Protein AF-A0A2J8RPG7-F1 (afdb_monomer_lite)

Organism: Pongo abelii (NCBI:txid9601)

pLDDT: mean 80.86, std 24.86, range [27.3, 98.5]

Sequence (247 aa):
AYVEKYKFTSVVAQDLLDSFLSFFPELKEQSVDCRAGPPLAEPDLSQGSSLTRPVEALFQLWTAEPLDQAAASASAIDISKWRTFQTALFLDRLLDGSPLPQEVVMSLSKCYSSLLDSMNAEIRIRWLQIVVRNDYYPDLHRVRRFLESQMSRMYTIPLYEDLCTGALKSFALEVFYQTQGRLHPNLRRAIQQILSQGLGSSTEPASEPSTELGKAEADTDSDAQALLLGDEAPSSAISLRDVNVSA

Foldseek 3Di:
DVCVVAPPHDDDPVSVVVVVCVVVVVCVVVDDDDDPDPHPDDDDPVVCCVQQVVLVLLLCLLVDPPNPVSLVVNLPDDCLPHDPVSLLVSLVSPLVVPPDPPVSLVSCCVRPVVVQLPDDLSSVLSNLLNCLRNVPPVCVVSVLVSLQPDQDLVRNLVNLLSCLVDPNLVVLVVSCVVRLVVHDPVSSVSSVVSSVVSVPPPDDDPDDDDDDDDDDDDDDDDDDDDDDDDDDDDDDDDDPPDDDDDD

Structure (mmCIF, N/CA/C/O backbone):
data_AF-A0A2J8RPG7-F1
#
_entry.id   AF-A0A2J8RPG7-F1
#
loop_
_atom_site.group_PDB
_atom_site.id
_atom_site.type_symbol
_atom_site.label_atom_id
_atom_site.label_alt_id
_atom_site.label_comp_id
_atom_site.label_asym_id
_atom_site.label_entity_id
_atom_site.label_seq_id
_atom_site.pdbx_PDB_ins_code
_atom_site.Cartn_x
_atom_site.Cartn_y
_atom_site.Cartn_z
_atom_site.occupancy
_atom_site.B_iso_or_equiv
_atom_site.auth_seq_id
_atom_site.auth_comp_id
_atom_site.auth_asym_id
_atom_site.auth_atom_id
_atom_site.pdbx_PDB_model_num
ATOM 1 N N . ALA A 1 1 ? 21.021 9.702 -26.346 1.00 87.94 1 ALA A N 1
ATOM 2 C CA . ALA A 1 1 ? 22.218 8.893 -26.659 1.00 87.94 1 ALA A CA 1
ATOM 3 C C . ALA A 1 1 ? 21.928 7.396 -26.547 1.00 87.94 1 ALA A C 1
ATOM 5 O O . ALA A 1 1 ? 21.881 6.748 -27.580 1.00 87.94 1 ALA A O 1
ATOM 6 N N . TYR A 1 2 ? 21.647 6.865 -25.348 1.00 93.94 2 TYR A N 1
ATOM 7 C CA . TYR A 1 2 ? 21.385 5.429 -25.144 1.00 93.94 2 TYR A CA 1
ATOM 8 C C . TYR A 1 2 ? 20.239 4.864 -26.006 1.00 93.94 2 TYR A C 1
ATOM 10 O O . TYR A 1 2 ? 20.458 3.943 -26.785 1.00 93.94 2 TYR A O 1
ATOM 18 N N . VAL A 1 3 ? 19.041 5.461 -25.929 1.00 95.44 3 VAL A N 1
ATOM 19 C CA . VAL A 1 3 ? 17.860 5.002 -26.694 1.00 95.44 3 VAL A CA 1
ATOM 20 C C . VAL A 1 3 ? 18.119 5.014 -28.201 1.00 95.44 3 VAL A C 1
ATOM 22 O O . VAL A 1 3 ? 17.764 4.073 -28.896 1.00 95.44 3 VAL A O 1
ATOM 25 N N . GLU A 1 4 ? 18.786 6.053 -28.702 1.00 95.75 4 GLU A N 1
ATOM 26 C CA . GLU A 1 4 ? 19.096 6.174 -30.129 1.00 95.75 4 GLU A CA 1
ATOM 27 C C . GLU A 1 4 ? 20.109 5.116 -30.596 1.00 95.75 4 GLU A C 1
ATOM 29 O O . GLU A 1 4 ? 19.979 4.595 -31.700 1.00 95.75 4 GLU A O 1
ATOM 34 N N . LYS A 1 5 ? 21.084 4.761 -29.744 1.00 93.69 5 LYS A N 1
ATOM 35 C CA . LYS A 1 5 ? 22.102 3.736 -30.025 1.00 93.69 5 LYS A CA 1
ATOM 36 C C . LYS A 1 5 ? 21.497 2.335 -30.159 1.00 93.69 5 LYS A C 1
ATOM 38 O O . LYS A 1 5 ? 21.955 1.567 -30.996 1.00 93.69 5 LYS A O 1
ATOM 43 N N . TYR A 1 6 ? 20.488 2.018 -29.346 1.00 95.50 6 TYR A N 1
ATOM 44 C CA . TYR A 1 6 ? 19.941 0.660 -29.223 1.00 95.50 6 TYR A CA 1
ATOM 45 C C . TYR A 1 6 ? 18.488 0.513 -29.698 1.00 95.50 6 TYR A C 1
ATOM 47 O O . TYR A 1 6 ? 17.861 -0.527 -29.478 1.00 95.50 6 TYR A O 1
ATOM 55 N N . LYS A 1 7 ? 17.922 1.521 -30.370 1.00 96.19 7 LYS A N 1
ATOM 56 C CA . LYS A 1 7 ? 16.581 1.414 -30.960 1.00 96.19 7 LYS A CA 1
ATOM 57 C C . LYS A 1 7 ? 16.498 0.194 -31.886 1.00 96.19 7 LYS A C 1
ATOM 59 O O . LYS A 1 7 ? 17.409 -0.062 -32.668 1.00 96.19 7 LYS A O 1
ATOM 64 N N . PHE A 1 8 ? 15.392 -0.545 -31.799 1.00 97.25 8 PHE A N 1
ATOM 65 C CA . PHE A 1 8 ? 15.146 -1.775 -32.570 1.00 97.25 8 PHE A CA 1
ATOM 66 C C . PHE A 1 8 ? 16.134 -2.928 -32.299 1.00 97.25 8 PHE A C 1
ATOM 68 O O . PHE A 1 8 ? 16.230 -3.848 -33.108 1.00 97.25 8 PHE A O 1
ATOM 75 N N . THR A 1 9 ? 16.841 -2.908 -31.164 1.00 96.62 9 THR A N 1
ATOM 76 C CA . THR A 1 9 ? 17.750 -3.988 -30.743 1.00 96.62 9 THR A CA 1
ATOM 77 C C . THR A 1 9 ? 17.429 -4.480 -29.333 1.00 96.62 9 THR A C 1
ATOM 79 O O . THR A 1 9 ? 16.772 -3.789 -28.554 1.00 96.62 9 THR A O 1
ATOM 82 N N . SER A 1 10 ? 17.891 -5.689 -29.013 1.00 96.31 10 SER A N 1
ATOM 83 C CA . SER A 1 10 ? 17.906 -6.220 -27.649 1.00 96.31 10 SER A CA 1
ATOM 84 C C . SER A 1 10 ? 19.289 -6.015 -27.043 1.00 96.31 10 SER A C 1
ATOM 86 O O . SER A 1 10 ? 20.292 -6.190 -27.728 1.00 96.31 10 SER A O 1
ATOM 88 N N . VAL A 1 11 ? 19.324 -5.657 -25.764 1.00 95.88 11 VAL A N 1
ATOM 89 C CA . VAL A 1 11 ? 20.542 -5.313 -25.023 1.00 95.88 11 VAL A CA 1
ATOM 90 C C . VAL A 1 11 ? 20.569 -6.044 -23.691 1.00 95.88 11 VAL A C 1
ATOM 92 O O . VAL A 1 11 ? 19.516 -6.321 -23.111 1.00 95.88 11 VAL A O 1
ATOM 95 N N . VAL A 1 12 ? 21.768 -6.335 -23.196 1.00 94.88 12 VAL A N 1
ATOM 96 C CA . VAL A 1 12 ? 21.988 -6.856 -21.842 1.00 94.88 12 VAL A CA 1
ATOM 97 C C . VAL A 1 12 ? 22.428 -5.738 -20.895 1.00 94.88 12 VAL A C 1
ATOM 99 O O . VAL A 1 12 ? 22.795 -4.645 -21.321 1.00 94.88 12 VAL A O 1
ATOM 102 N N . ALA A 1 13 ? 22.413 -6.000 -19.584 1.00 91.69 13 ALA A N 1
ATOM 103 C CA . ALA A 1 13 ? 22.816 -5.012 -18.578 1.00 91.69 13 ALA A CA 1
ATOM 104 C C . ALA A 1 13 ? 24.233 -4.454 -18.818 1.00 91.69 13 ALA A C 1
ATOM 106 O O . ALA A 1 13 ? 24.469 -3.266 -18.601 1.00 91.69 13 ALA A O 1
ATOM 107 N N . GLN A 1 14 ? 25.150 -5.281 -19.333 1.00 88.38 14 GLN A N 1
ATOM 108 C CA . GLN A 1 14 ? 26.506 -4.847 -19.671 1.00 88.38 14 GLN A CA 1
ATOM 109 C C . GLN A 1 14 ? 26.519 -3.773 -20.772 1.00 88.38 14 GLN A C 1
ATOM 111 O O . GLN A 1 14 ? 27.228 -2.783 -20.635 1.00 88.38 14 GLN A O 1
ATOM 116 N N . ASP A 1 15 ? 25.674 -3.887 -21.802 1.00 92.69 15 ASP A N 1
ATOM 117 C CA . ASP A 1 15 ? 25.591 -2.900 -22.891 1.00 92.69 15 ASP A CA 1
ATOM 118 C C . ASP A 1 15 ? 25.126 -1.520 -22.398 1.00 92.69 15 ASP A C 1
ATOM 120 O O . ASP A 1 15 ? 25.514 -0.482 -22.955 1.00 92.69 15 ASP A O 1
ATOM 124 N N . LEU A 1 16 ? 24.273 -1.509 -21.363 1.00 91.81 16 LEU A N 1
ATOM 125 C CA . LEU A 1 16 ? 23.836 -0.303 -20.661 1.00 91.81 16 LEU A CA 1
ATOM 126 C C . LEU A 1 16 ? 24.986 0.304 -19.862 1.00 91.81 16 LEU A C 1
ATOM 128 O O . LEU A 1 16 ? 25.249 1.496 -20.019 1.00 91.81 16 LEU A O 1
ATOM 132 N N . LEU A 1 17 ? 25.676 -0.500 -19.051 1.00 88.69 17 LEU A N 1
ATOM 133 C CA . LEU A 1 17 ? 26.816 -0.046 -18.251 1.00 88.69 17 LEU A CA 1
ATOM 134 C C . LEU A 1 17 ? 27.931 0.513 -19.141 1.00 88.69 17 LEU A C 1
ATOM 136 O O . LEU A 1 17 ? 28.390 1.632 -18.919 1.00 88.69 17 LEU A O 1
ATOM 140 N N . ASP A 1 18 ? 28.293 -0.196 -20.207 1.00 88.94 18 ASP A N 1
ATOM 141 C CA . ASP A 1 18 ? 29.319 0.234 -21.155 1.00 88.94 18 ASP A CA 1
ATOM 142 C C . ASP A 1 18 ? 28.917 1.530 -21.862 1.00 88.94 18 ASP A C 1
ATOM 144 O O . ASP A 1 18 ? 29.736 2.439 -22.032 1.00 88.94 18 ASP A O 1
ATOM 148 N N . SER A 1 19 ? 27.645 1.657 -22.257 1.00 91.25 19 SER A N 1
ATOM 149 C CA . SER A 1 19 ? 27.136 2.891 -22.857 1.00 91.25 19 SER A CA 1
ATOM 150 C C . SER A 1 19 ? 27.094 4.052 -21.865 1.00 91.25 19 SER A C 1
ATOM 152 O O . SER A 1 19 ? 27.322 5.187 -22.281 1.00 91.25 19 SER A O 1
ATOM 154 N N . PHE A 1 20 ? 26.788 3.795 -20.594 1.00 90.81 20 PHE A N 1
ATOM 155 C CA . PHE A 1 20 ? 26.758 4.797 -19.533 1.00 90.81 20 PHE A CA 1
ATOM 156 C C . PHE A 1 20 ? 28.170 5.300 -19.218 1.00 90.81 20 PHE A C 1
ATOM 158 O O . PHE A 1 20 ? 28.418 6.500 -19.283 1.00 90.81 20 PHE A O 1
ATOM 165 N N . LEU A 1 21 ? 29.121 4.389 -18.999 1.00 89.62 21 LEU A N 1
ATOM 166 C CA . LEU A 1 21 ? 30.524 4.716 -18.727 1.00 89.62 21 LEU A CA 1
ATOM 167 C C . LEU A 1 21 ? 31.227 5.350 -19.931 1.00 89.62 21 LEU A C 1
ATOM 169 O O . LEU A 1 21 ? 32.156 6.135 -19.772 1.00 89.62 21 LEU A O 1
ATOM 173 N N . SER A 1 22 ? 30.813 5.017 -21.155 1.00 89.19 22 SER A N 1
ATOM 174 C CA . SER A 1 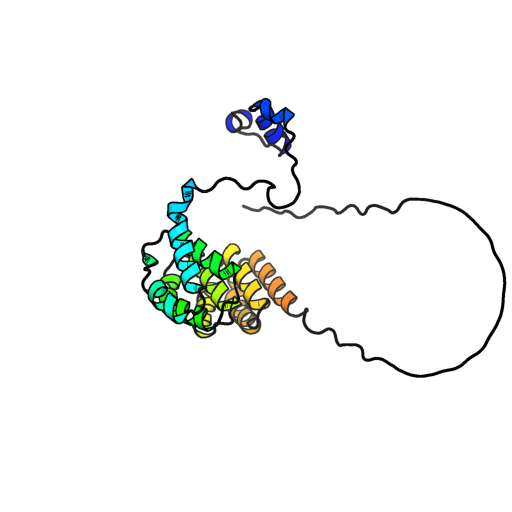22 ? 31.307 5.703 -22.354 1.00 89.19 22 SER A CA 1
ATOM 175 C C . SER A 1 22 ? 30.772 7.131 -22.474 1.00 89.19 22 SER A C 1
ATOM 177 O O . SER A 1 22 ? 31.445 7.974 -23.056 1.00 89.19 22 SER A O 1
ATOM 179 N N . PHE A 1 23 ? 29.573 7.400 -21.950 1.00 91.00 23 PHE A N 1
ATOM 180 C CA . PHE A 1 23 ? 28.969 8.734 -21.952 1.00 91.00 23 PHE A CA 1
ATOM 181 C C . PHE A 1 23 ? 29.485 9.614 -20.801 1.00 91.00 23 PHE A C 1
ATOM 183 O O . PHE A 1 23 ? 29.624 10.818 -20.989 1.00 91.00 23 PHE A O 1
ATOM 190 N N . PHE A 1 24 ? 29.802 9.011 -19.651 1.00 90.19 24 PHE A N 1
ATOM 191 C CA . PHE A 1 24 ? 30.383 9.655 -18.467 1.00 90.19 24 PHE A CA 1
ATOM 192 C C . PHE A 1 24 ? 31.760 9.046 -18.151 1.00 90.19 24 PHE A C 1
ATOM 194 O O . PHE A 1 24 ? 31.877 8.212 -17.245 1.00 90.19 24 PHE A O 1
ATOM 201 N N . PRO A 1 25 ? 32.809 9.385 -18.922 1.00 84.88 25 PRO A N 1
ATOM 202 C CA . PRO A 1 25 ? 34.130 8.782 -18.765 1.00 84.88 25 PRO A CA 1
ATOM 203 C C . PRO A 1 25 ? 34.744 9.032 -17.382 1.00 84.88 25 PRO A C 1
ATOM 205 O O . PRO A 1 25 ? 35.513 8.195 -16.916 1.00 84.88 25 PRO A O 1
ATOM 208 N N . GLU A 1 26 ? 34.361 10.111 -16.696 1.00 84.88 26 GLU A N 1
ATOM 209 C CA . GLU A 1 26 ? 34.832 10.449 -15.347 1.00 84.88 26 GLU A CA 1
ATOM 210 C C . GLU A 1 26 ? 34.411 9.399 -14.306 1.00 84.88 26 GLU A C 1
ATOM 212 O O . GLU A 1 26 ? 35.098 9.182 -13.311 1.00 84.88 26 GLU A O 1
ATOM 217 N N . LEU A 1 27 ? 33.298 8.697 -14.547 1.00 79.75 27 LEU A N 1
ATOM 218 C CA . LEU A 1 27 ? 32.777 7.673 -13.639 1.00 79.75 27 LEU A CA 1
ATOM 219 C C . LEU A 1 27 ? 33.486 6.320 -13.787 1.00 79.75 27 LEU A C 1
ATOM 221 O O . LEU A 1 27 ? 33.338 5.462 -12.916 1.00 79.75 27 LEU A O 1
ATOM 225 N N . LYS A 1 28 ? 34.286 6.113 -14.846 1.00 73.69 28 LYS A N 1
ATOM 226 C CA . LYS A 1 28 ? 35.093 4.887 -15.005 1.00 73.69 28 LYS A CA 1
ATOM 227 C C . LYS A 1 28 ? 36.144 4.746 -13.909 1.00 73.69 28 LYS A C 1
ATOM 229 O O . LYS A 1 28 ? 36.452 3.628 -13.509 1.00 73.69 28 LYS A O 1
ATOM 234 N N . GLU A 1 29 ? 36.669 5.864 -13.418 1.00 69.81 29 GLU A N 1
ATOM 235 C CA . GLU A 1 29 ? 37.715 5.888 -12.392 1.00 69.81 29 GLU A CA 1
ATOM 236 C C . GLU A 1 29 ? 37.164 5.639 -10.978 1.00 69.81 29 GLU A C 1
ATOM 238 O O . GLU A 1 29 ? 37.918 5.259 -10.087 1.00 69.81 29 GLU A O 1
ATOM 243 N N . GLN A 1 30 ? 35.851 5.800 -10.767 1.00 66.56 30 GLN A N 1
ATOM 244 C CA . GLN A 1 30 ? 35.214 5.723 -9.445 1.00 66.56 30 GLN A CA 1
ATOM 245 C C . GLN A 1 30 ? 34.639 4.351 -9.062 1.00 66.56 30 GLN A C 1
ATOM 247 O O . GLN A 1 30 ? 34.109 4.236 -7.964 1.00 66.56 30 GLN A O 1
ATOM 252 N N . SER A 1 31 ? 34.745 3.331 -9.926 1.00 61.69 31 SER A N 1
ATOM 253 C CA . SER A 1 31 ? 34.282 1.943 -9.708 1.00 61.69 31 SER A CA 1
ATOM 254 C C . SER A 1 31 ? 33.044 1.814 -8.798 1.00 61.69 31 SER A C 1
ATOM 256 O O . SER A 1 31 ? 33.157 1.609 -7.588 1.00 61.69 31 SER A O 1
ATOM 258 N N . VAL A 1 32 ? 31.844 1.922 -9.369 1.00 63.28 32 VAL A N 1
ATOM 259 C CA . VAL A 1 32 ? 30.601 1.756 -8.601 1.00 63.28 32 VAL A CA 1
ATOM 260 C C . VAL A 1 32 ? 30.371 0.267 -8.318 1.00 63.28 32 VAL A C 1
ATOM 262 O O . VAL A 1 32 ? 30.081 -0.507 -9.229 1.00 63.28 32 VAL A O 1
ATOM 265 N N . ASP A 1 33 ? 30.515 -0.135 -7.056 1.00 60.47 33 ASP A N 1
ATOM 266 C CA . ASP A 1 33 ? 30.293 -1.512 -6.605 1.00 60.47 33 ASP A CA 1
ATOM 267 C C . ASP A 1 33 ? 28.786 -1.836 -6.600 1.00 60.47 33 ASP A C 1
ATOM 269 O O . ASP A 1 33 ? 27.996 -1.198 -5.901 1.00 60.47 33 ASP A O 1
ATOM 273 N N . CYS A 1 34 ? 28.372 -2.819 -7.401 1.00 57.69 34 CYS A N 1
ATOM 274 C CA . CYS A 1 34 ? 26.988 -3.287 -7.477 1.00 57.69 34 CYS A CA 1
ATOM 275 C C . CYS A 1 34 ? 26.800 -4.472 -6.524 1.00 57.69 34 CYS A C 1
ATOM 277 O O . CYS A 1 34 ? 26.873 -5.632 -6.930 1.00 57.69 34 CYS A O 1
ATOM 279 N N . ARG A 1 35 ? 26.570 -4.183 -5.240 1.00 62.09 35 ARG A N 1
ATOM 280 C CA . ARG A 1 35 ? 26.273 -5.211 -4.230 1.00 62.09 35 ARG A CA 1
ATOM 281 C C . ARG A 1 35 ? 24.797 -5.593 -4.230 1.00 62.09 35 ARG A C 1
ATOM 283 O O . ARG A 1 35 ? 23.932 -4.788 -4.561 1.00 62.09 35 ARG A O 1
ATOM 290 N N . ALA A 1 36 ? 24.516 -6.825 -3.811 1.00 62.56 36 ALA A N 1
ATOM 291 C CA . ALA A 1 36 ? 23.155 -7.266 -3.537 1.00 62.56 36 ALA A CA 1
ATOM 292 C C . ALA A 1 36 ? 22.599 -6.545 -2.295 1.00 62.56 36 ALA A C 1
ATOM 294 O O . ALA A 1 36 ? 23.264 -6.499 -1.261 1.00 62.56 36 ALA A O 1
ATOM 295 N N . GLY A 1 37 ? 21.379 -6.013 -2.399 1.00 71.69 37 GLY A N 1
ATOM 296 C CA . GLY A 1 37 ? 20.695 -5.288 -1.324 1.00 71.69 37 GLY A CA 1
ATOM 297 C C . GLY A 1 37 ? 20.277 -3.870 -1.729 1.00 71.69 37 GLY A C 1
ATOM 298 O O . GLY A 1 37 ? 20.397 -3.504 -2.901 1.00 71.69 37 GLY A O 1
ATOM 299 N N . PRO A 1 38 ? 19.747 -3.073 -0.783 1.00 73.31 38 PRO A N 1
ATOM 300 C CA . PRO A 1 38 ? 19.443 -1.666 -1.015 1.00 73.31 38 PRO A CA 1
ATOM 301 C C . PRO A 1 38 ? 20.685 -0.889 -1.489 1.00 73.31 38 PRO A C 1
ATOM 303 O O . PRO A 1 38 ? 21.801 -1.225 -1.079 1.00 73.31 38 PRO A O 1
ATOM 306 N N . PRO A 1 39 ? 20.520 0.152 -2.327 1.00 80.31 39 PRO A N 1
ATOM 307 C CA . PRO A 1 39 ? 21.634 0.994 -2.751 1.00 80.31 39 PRO A CA 1
ATOM 308 C C . PRO A 1 39 ? 22.408 1.556 -1.551 1.00 80.31 39 PRO A C 1
ATOM 310 O O . PRO A 1 39 ? 21.807 1.991 -0.574 1.00 80.31 39 PRO A O 1
ATOM 313 N N . LEU A 1 40 ? 23.742 1.592 -1.643 1.00 80.06 40 LEU A N 1
ATOM 314 C CA . LEU A 1 40 ? 24.612 2.094 -0.565 1.00 80.06 40 LEU A CA 1
ATOM 315 C C . LEU A 1 40 ? 24.457 3.602 -0.300 1.00 80.06 40 LEU A C 1
ATOM 317 O O . LEU A 1 40 ? 24.878 4.085 0.747 1.00 80.06 40 LEU A O 1
ATOM 321 N N . ALA A 1 41 ? 23.893 4.341 -1.256 1.00 83.12 41 ALA A N 1
ATOM 322 C CA . ALA A 1 41 ? 23.667 5.774 -1.160 1.00 83.12 41 ALA A CA 1
ATOM 323 C C . ALA A 1 41 ? 22.197 6.092 -1.445 1.00 83.12 41 ALA A C 1
ATOM 325 O O . ALA A 1 41 ? 21.656 5.700 -2.482 1.00 83.12 41 ALA A O 1
ATOM 326 N N . GLU A 1 42 ? 21.570 6.832 -0.534 1.00 85.56 42 GLU A N 1
ATOM 327 C CA . GLU A 1 42 ? 20.213 7.336 -0.710 1.00 85.56 42 GLU A CA 1
ATOM 328 C C . GLU A 1 42 ? 20.238 8.661 -1.488 1.00 85.56 42 GLU A C 1
ATOM 330 O O . GLU A 1 42 ? 21.037 9.549 -1.171 1.00 85.56 42 GLU A O 1
ATOM 335 N N . PRO A 1 43 ? 19.393 8.827 -2.519 1.00 88.50 43 PRO A N 1
ATOM 336 C CA . PRO A 1 43 ? 19.286 10.095 -3.228 1.00 88.50 43 PRO A CA 1
ATOM 337 C C . PRO A 1 43 ? 18.658 11.171 -2.334 1.00 88.50 43 PRO A C 1
ATOM 339 O O . PRO A 1 43 ? 17.774 10.886 -1.527 1.00 88.50 43 PRO A O 1
ATOM 342 N N . ASP A 1 44 ? 19.050 12.432 -2.530 1.00 91.50 44 ASP A N 1
ATOM 343 C CA . ASP A 1 44 ? 18.380 13.549 -1.863 1.00 91.50 44 ASP A CA 1
ATOM 344 C C . ASP A 1 44 ? 16.965 13.751 -2.433 1.00 91.50 44 ASP A C 1
ATOM 346 O O . ASP A 1 44 ? 16.779 14.128 -3.593 1.00 91.50 44 ASP A O 1
ATOM 350 N N . LEU A 1 45 ? 15.956 13.520 -1.591 1.00 88.75 45 LEU A N 1
ATOM 351 C CA . LEU A 1 45 ? 14.538 13.696 -1.913 1.00 88.75 45 LEU A CA 1
ATOM 352 C C . LEU A 1 45 ? 13.943 14.990 -1.324 1.00 88.75 45 LEU A C 1
ATOM 354 O O . LEU A 1 45 ? 12.723 15.182 -1.351 1.00 88.75 45 LEU A O 1
ATOM 358 N N . SER A 1 46 ? 14.773 15.903 -0.807 1.00 90.31 46 SER A N 1
ATOM 359 C CA . SER A 1 46 ? 14.353 17.136 -0.121 1.00 90.31 46 SER A CA 1
ATOM 360 C C . SER A 1 46 ? 13.407 18.020 -0.943 1.00 90.31 46 SER A C 1
ATOM 362 O O . SER A 1 46 ? 12.485 18.625 -0.384 1.00 90.31 46 SER A O 1
ATOM 364 N N . GLN A 1 47 ? 13.556 18.031 -2.271 1.00 89.19 47 GLN A N 1
ATOM 365 C CA . GLN A 1 47 ? 12.691 18.767 -3.205 1.00 89.19 47 GLN A CA 1
ATOM 366 C C . GLN A 1 47 ? 11.219 18.323 -3.139 1.00 89.19 47 GLN A C 1
ATOM 368 O O . GLN A 1 47 ? 10.312 19.127 -3.349 1.00 89.19 47 GLN A O 1
ATOM 373 N N . GLY A 1 48 ? 10.963 17.056 -2.797 1.00 89.00 48 GLY A N 1
ATOM 374 C CA . GLY A 1 48 ? 9.617 16.502 -2.634 1.00 89.00 48 GLY A CA 1
ATOM 375 C C . GLY A 1 48 ? 9.005 16.722 -1.247 1.00 89.00 48 GLY A C 1
ATOM 376 O O . GLY A 1 48 ? 7.842 16.377 -1.034 1.00 89.00 48 GLY A O 1
ATOM 377 N N . SER A 1 49 ? 9.745 17.300 -0.295 1.00 91.38 49 SER A N 1
ATOM 378 C CA . SER A 1 49 ? 9.336 17.353 1.118 1.00 91.38 49 SER A CA 1
ATOM 379 C C . SER A 1 49 ? 8.045 18.135 1.373 1.00 91.38 49 SER A C 1
ATOM 381 O O . SER A 1 49 ? 7.297 17.807 2.290 1.00 91.38 49 SER A O 1
ATOM 383 N N . SER A 1 50 ? 7.724 19.142 0.557 1.00 93.38 50 SER A N 1
ATOM 384 C CA . SER A 1 50 ? 6.467 19.898 0.680 1.00 93.38 50 SER A CA 1
ATOM 385 C C . SER A 1 50 ? 5.225 19.021 0.487 1.00 93.38 50 SER A C 1
ATOM 387 O O . SER A 1 50 ? 4.174 19.306 1.058 1.00 93.38 50 SER A O 1
ATOM 389 N N . LEU A 1 51 ? 5.354 17.935 -0.280 1.00 92.62 51 LEU A N 1
ATOM 390 C CA . LEU A 1 51 ? 4.284 16.986 -0.561 1.00 92.62 51 LEU A CA 1
ATOM 391 C C . LEU A 1 51 ? 4.158 15.900 0.512 1.00 92.62 51 LEU A C 1
ATOM 393 O O . LEU A 1 51 ? 3.056 15.400 0.736 1.00 92.62 51 LEU A O 1
ATOM 397 N N . THR A 1 52 ? 5.261 15.537 1.171 1.00 95.38 52 THR A N 1
ATOM 398 C CA . THR A 1 52 ? 5.303 14.448 2.161 1.00 95.38 52 THR A CA 1
ATOM 399 C C . THR A 1 52 ? 5.190 14.937 3.604 1.00 95.38 52 THR A C 1
ATOM 401 O O . THR A 1 52 ? 4.657 14.217 4.439 1.00 95.38 52 THR A O 1
ATOM 404 N N . ARG A 1 53 ? 5.587 16.179 3.915 1.00 95.69 53 ARG A N 1
ATOM 405 C CA . ARG A 1 53 ? 5.459 16.759 5.267 1.00 95.69 53 ARG A CA 1
ATOM 406 C C . ARG A 1 53 ? 4.043 16.690 5.853 1.00 95.69 53 ARG A C 1
ATOM 408 O O . ARG A 1 53 ? 3.944 16.351 7.026 1.00 95.69 53 ARG A O 1
ATOM 415 N N . PRO A 1 54 ? 2.954 16.970 5.106 1.00 96.12 54 PRO A N 1
ATOM 416 C CA . PRO A 1 54 ? 1.603 16.825 5.652 1.00 96.12 54 PRO A CA 1
ATOM 417 C C . PRO A 1 54 ? 1.266 15.381 6.041 1.00 96.12 54 PRO A C 1
ATOM 419 O O . PRO A 1 54 ? 0.548 15.163 7.012 1.00 96.12 54 PRO A O 1
ATOM 422 N N . VAL A 1 55 ? 1.803 14.409 5.296 1.00 97.25 55 VAL A N 1
ATOM 423 C CA . VAL A 1 55 ? 1.636 12.978 5.576 1.00 97.25 55 VAL A CA 1
ATOM 424 C C . VAL A 1 55 ? 2.366 12.603 6.856 1.00 97.25 55 VAL A C 1
ATOM 426 O O . VAL A 1 55 ? 1.765 12.006 7.742 1.00 97.25 55 VAL A O 1
ATOM 429 N N . GLU A 1 56 ? 3.630 13.013 6.974 1.00 95.81 56 GLU A N 1
ATOM 430 C CA . GLU A 1 56 ? 4.440 12.757 8.164 1.00 95.81 56 GLU A CA 1
ATOM 431 C C . GLU A 1 56 ? 3.818 13.406 9.405 1.00 95.81 56 GLU A C 1
ATOM 433 O O . GLU A 1 56 ? 3.666 12.758 10.431 1.00 95.81 56 GLU A O 1
ATOM 438 N N . ALA A 1 57 ? 3.365 14.657 9.299 1.00 96.75 57 ALA A N 1
ATOM 439 C CA . ALA A 1 57 ? 2.702 15.345 10.401 1.00 96.75 57 ALA A CA 1
ATOM 440 C C . ALA A 1 57 ? 1.436 14.609 10.871 1.00 96.75 57 ALA A C 1
ATOM 442 O O . ALA A 1 57 ? 1.228 14.469 12.073 1.00 96.75 57 ALA A O 1
ATOM 443 N N . LEU A 1 58 ? 0.602 14.114 9.945 1.00 97.62 58 LEU A N 1
ATOM 444 C CA . LEU A 1 58 ? -0.586 13.339 10.309 1.00 97.62 58 LEU A CA 1
ATOM 445 C C . LEU A 1 58 ? -0.218 11.982 10.922 1.00 97.62 58 LEU A C 1
ATOM 447 O O . LEU A 1 58 ? -0.836 11.579 11.903 1.00 97.62 58 LEU A O 1
ATOM 451 N N . PHE A 1 59 ? 0.777 11.290 10.364 1.00 96.81 59 PHE A N 1
ATOM 452 C CA . PHE A 1 59 ? 1.273 10.025 10.905 1.00 96.81 59 PHE A CA 1
ATOM 453 C C . PHE A 1 59 ? 1.741 10.192 12.354 1.00 96.81 59 PHE A C 1
ATOM 455 O O . PHE A 1 59 ? 1.232 9.498 13.228 1.00 96.81 59 PHE A O 1
ATOM 462 N N . GLN A 1 60 ? 2.584 11.194 12.623 1.00 96.06 60 GLN A N 1
ATOM 463 C CA . GLN A 1 60 ? 3.075 11.497 13.969 1.00 96.06 60 GLN A CA 1
ATOM 464 C C . GLN A 1 60 ? 1.947 11.801 14.960 1.00 96.06 60 GLN A C 1
ATOM 466 O O . GLN A 1 60 ? 2.039 11.416 16.119 1.00 96.06 60 GLN A O 1
ATOM 471 N N . LEU A 1 61 ? 0.864 12.459 14.528 1.00 96.69 61 LEU A N 1
ATOM 472 C CA . LEU A 1 61 ? -0.295 12.697 15.395 1.00 96.69 61 LEU A CA 1
ATOM 473 C C . LEU A 1 61 ? -1.037 11.400 15.755 1.00 96.69 61 LEU A C 1
ATOM 475 O O . LEU A 1 61 ? -1.511 11.273 16.880 1.00 96.69 61 LEU A O 1
ATOM 479 N N . TRP A 1 62 ? -1.143 10.445 14.829 1.00 96.38 62 TRP A N 1
ATOM 480 C CA . TRP A 1 62 ? -1.787 9.151 15.090 1.00 96.38 62 TRP A CA 1
ATOM 481 C C . TRP A 1 62 ? -0.919 8.187 15.898 1.00 96.38 62 TRP A C 1
ATOM 483 O O . TRP A 1 62 ? -1.460 7.288 16.537 1.00 96.38 62 TRP A O 1
ATOM 493 N N . THR A 1 63 ? 0.401 8.371 15.884 1.00 93.12 63 THR A N 1
ATOM 494 C CA . THR A 1 63 ? 1.362 7.560 16.646 1.00 93.12 63 THR A CA 1
ATOM 495 C C . THR A 1 63 ? 1.891 8.263 17.898 1.00 93.12 63 THR A C 1
ATOM 497 O O . THR A 1 63 ? 2.803 7.751 18.540 1.00 93.12 63 THR A O 1
ATOM 500 N N . ALA A 1 64 ? 1.366 9.442 18.241 1.00 93.12 64 ALA A N 1
ATOM 501 C CA . ALA A 1 64 ? 1.774 10.175 19.432 1.00 93.12 64 ALA A CA 1
ATOM 502 C C . ALA A 1 64 ? 1.263 9.496 20.709 1.00 93.12 64 ALA A C 1
ATOM 504 O O . ALA A 1 64 ? 0.116 9.052 20.774 1.00 93.12 64 ALA A O 1
ATOM 505 N N . GLU A 1 65 ? 2.088 9.510 21.756 1.00 88.00 65 GLU A N 1
ATOM 506 C CA . GLU A 1 65 ? 1.688 9.104 23.102 1.00 88.00 65 GLU A CA 1
ATOM 507 C C . GLU A 1 65 ? 1.674 10.316 24.051 1.00 88.00 65 GLU A C 1
ATOM 509 O O . GLU A 1 65 ? 2.689 11.013 24.157 1.00 88.00 65 GLU A O 1
ATOM 514 N N . PRO A 1 66 ? 0.562 10.587 24.767 1.00 86.38 66 PRO A N 1
ATOM 515 C CA . PRO A 1 66 ? -0.735 9.900 24.718 1.00 86.38 66 PRO A CA 1
ATOM 516 C C . PRO A 1 66 ? -1.590 10.296 23.496 1.00 86.38 66 PRO A C 1
ATOM 518 O O . PRO A 1 66 ? -1.630 11.465 23.103 1.00 86.38 66 PRO A O 1
ATOM 521 N N . LEU A 1 67 ? -2.343 9.334 22.947 1.00 89.12 67 LEU A N 1
ATOM 522 C CA . LEU A 1 67 ? -3.147 9.519 21.731 1.00 89.12 67 LEU A CA 1
ATOM 523 C C . LEU A 1 67 ? -4.258 10.567 21.893 1.00 89.12 67 LEU A C 1
ATOM 525 O O . LEU A 1 67 ? -4.492 11.348 20.975 1.00 89.12 67 LEU A O 1
ATOM 529 N N . ASP A 1 68 ? -4.929 10.621 23.046 1.00 84.31 68 ASP A N 1
ATOM 530 C CA . ASP A 1 68 ? -6.130 11.448 23.261 1.00 84.31 68 ASP A CA 1
ATOM 531 C C . ASP A 1 68 ? -5.941 12.924 22.888 1.00 84.31 68 ASP A C 1
ATOM 533 O O . ASP A 1 68 ? -6.813 13.548 22.276 1.00 84.31 68 ASP A O 1
ATOM 537 N N . GLN A 1 69 ? -4.781 13.489 23.230 1.00 84.50 69 GLN A N 1
ATOM 538 C CA . GLN A 1 69 ? -4.487 14.895 22.971 1.00 84.50 69 GLN A CA 1
ATOM 539 C C . GLN A 1 69 ? -4.212 15.158 21.483 1.00 84.50 69 GLN A C 1
ATOM 541 O O . GLN A 1 69 ? -4.597 16.202 20.947 1.00 84.50 69 GLN A O 1
ATOM 546 N N . ALA A 1 70 ? -3.573 14.207 20.800 1.00 91.12 70 ALA A N 1
ATOM 547 C CA . ALA A 1 70 ? -3.219 14.320 19.391 1.00 91.12 70 ALA A CA 1
ATOM 548 C C . ALA A 1 70 ? -4.374 13.923 18.455 1.00 91.12 70 ALA A C 1
ATOM 550 O O . ALA A 1 70 ? -4.527 14.524 17.391 1.00 91.12 70 ALA A O 1
ATOM 551 N N . ALA A 1 71 ? -5.244 12.996 18.865 1.00 89.38 71 ALA A N 1
ATOM 552 C CA . ALA A 1 71 ? -6.345 12.464 18.064 1.00 89.38 71 ALA A CA 1
ATOM 553 C C . ALA A 1 71 ? -7.363 13.536 17.651 1.00 89.38 71 ALA A C 1
ATOM 555 O O . ALA A 1 71 ? -7.870 13.514 16.527 1.00 89.38 71 ALA A O 1
ATOM 556 N N . ALA A 1 72 ? -7.639 14.518 18.516 1.00 89.94 72 ALA A N 1
ATOM 557 C CA . ALA A 1 72 ? -8.497 15.653 18.166 1.00 89.94 72 ALA A CA 1
ATOM 558 C C . ALA A 1 72 ? -7.901 16.487 17.016 1.00 89.94 72 ALA A C 1
ATOM 560 O O . ALA A 1 72 ? -8.613 16.888 16.098 1.00 89.94 72 ALA A O 1
ATOM 561 N N . SER A 1 73 ? -6.581 16.692 17.028 1.00 93.31 73 SER A N 1
ATOM 562 C CA . SER A 1 73 ? -5.875 17.400 15.953 1.00 93.31 73 SER A CA 1
ATOM 563 C C . SER A 1 73 ? -5.776 16.547 14.687 1.00 93.31 73 SER A C 1
ATOM 565 O O . SER A 1 73 ? -5.974 17.056 13.586 1.00 93.31 73 SER A O 1
ATOM 567 N N . ALA A 1 74 ? -5.525 15.243 14.835 1.00 94.56 74 ALA A N 1
ATOM 568 C CA . ALA A 1 74 ? -5.435 14.296 13.728 1.00 94.56 74 ALA A CA 1
ATOM 569 C C . ALA A 1 74 ? -6.769 14.178 12.972 1.00 94.56 74 ALA A C 1
ATOM 571 O O . ALA A 1 74 ? -6.820 14.302 11.750 1.00 94.56 74 ALA A O 1
ATOM 572 N N . SER A 1 75 ? -7.871 14.014 13.708 1.00 92.50 75 SER A N 1
ATOM 573 C CA . SER A 1 75 ? -9.223 13.885 13.148 1.00 92.50 75 SER A CA 1
ATOM 574 C C . SER A 1 75 ? -9.734 15.157 12.463 1.00 92.50 75 SER A C 1
ATOM 576 O O . SER A 1 75 ? -10.596 15.068 11.590 1.00 92.50 75 SER A O 1
ATOM 578 N N . ALA A 1 76 ? -9.185 16.329 12.796 1.00 92.69 76 ALA A N 1
ATOM 579 C CA . ALA A 1 76 ? -9.498 17.584 12.114 1.00 92.69 76 ALA A CA 1
ATOM 580 C C . ALA A 1 76 ? -8.854 17.697 10.716 1.00 92.69 76 ALA A C 1
ATOM 582 O O . ALA A 1 76 ? -9.253 18.554 9.922 1.00 92.69 76 ALA A O 1
ATOM 583 N N . ILE A 1 77 ? -7.862 16.858 10.396 1.00 94.69 77 ILE A N 1
ATOM 584 C CA . ILE A 1 77 ? -7.184 16.874 9.098 1.00 94.69 77 ILE A CA 1
ATOM 585 C C . ILE A 1 77 ? -8.047 16.160 8.053 1.00 94.69 77 ILE A C 1
ATOM 587 O O . ILE A 1 77 ? -8.264 14.949 8.094 1.00 94.69 77 ILE A O 1
ATOM 591 N N . ASP A 1 78 ? -8.502 16.935 7.071 1.00 94.19 78 ASP A N 1
ATOM 592 C CA . ASP A 1 78 ? -9.308 16.455 5.952 1.00 94.19 78 ASP A CA 1
ATOM 593 C C . ASP A 1 78 ? -8.432 15.866 4.833 1.00 94.19 78 ASP A C 1
ATOM 595 O O . ASP A 1 78 ? -7.939 16.578 3.950 1.00 94.19 78 ASP A O 1
ATOM 599 N N . ILE A 1 79 ? -8.266 14.541 4.856 1.00 95.69 79 ILE A N 1
ATOM 600 C CA . ILE A 1 79 ? -7.497 13.803 3.845 1.00 95.69 79 ILE A CA 1
ATOM 601 C C . ILE A 1 79 ? -8.222 13.685 2.492 1.00 95.69 79 ILE A C 1
ATOM 603 O O . ILE A 1 79 ? -7.620 13.225 1.527 1.00 95.69 79 ILE A O 1
ATOM 607 N N . SER A 1 80 ? -9.486 14.116 2.362 1.00 94.12 80 SER A N 1
ATOM 608 C CA . SER A 1 80 ? -10.200 14.066 1.070 1.00 94.12 80 SER A CA 1
ATOM 609 C C . SER A 1 80 ? -9.600 15.010 0.023 1.00 94.12 80 SER A C 1
ATOM 611 O O . SER A 1 80 ? -9.742 14.793 -1.179 1.00 94.12 80 SER A O 1
ATOM 613 N N . LYS A 1 81 ? -8.883 16.044 0.480 1.00 93.19 81 LYS A N 1
ATOM 614 C CA . LYS A 1 81 ? -8.172 17.007 -0.370 1.00 93.19 81 LYS A CA 1
ATOM 615 C C . LYS A 1 81 ? -6.792 16.520 -0.814 1.00 93.19 81 LYS A C 1
ATOM 617 O O . LYS A 1 81 ? -6.110 17.221 -1.563 1.00 93.19 81 LYS A O 1
ATOM 622 N N . TRP A 1 82 ? -6.341 15.373 -0.314 1.00 96.19 82 TRP A N 1
ATOM 623 C CA . TRP A 1 82 ? -5.012 14.862 -0.611 1.00 96.19 82 TRP A CA 1
ATOM 624 C C . TRP A 1 82 ? -4.929 14.273 -2.012 1.00 96.19 82 TRP A C 1
ATOM 626 O O . TRP A 1 82 ? -5.892 13.754 -2.577 1.00 96.19 82 TRP A O 1
ATOM 636 N N . ARG A 1 83 ? -3.721 14.316 -2.573 1.00 95.25 83 ARG A N 1
ATOM 637 C CA . ARG A 1 83 ? -3.402 13.537 -3.768 1.00 95.25 83 ARG A CA 1
ATOM 638 C C . ARG A 1 83 ? -3.337 12.062 -3.388 1.00 95.25 83 ARG A C 1
ATOM 640 O O . ARG A 1 83 ? -2.857 11.727 -2.310 1.00 95.25 83 ARG A O 1
ATOM 647 N N . THR A 1 84 ? -3.707 11.178 -4.313 1.00 95.88 84 THR A N 1
ATOM 648 C CA . THR A 1 84 ? -3.723 9.724 -4.080 1.00 95.88 84 THR A CA 1
ATOM 649 C C . THR A 1 84 ? -2.435 9.199 -3.445 1.00 95.88 84 THR A C 1
ATOM 651 O O . THR A 1 84 ? -2.501 8.433 -2.492 1.00 95.88 84 THR A O 1
ATOM 654 N N . PHE A 1 85 ? -1.262 9.634 -3.919 1.00 95.94 85 PHE A N 1
ATOM 655 C CA . PHE A 1 85 ? 0.008 9.150 -3.367 1.00 95.94 85 PHE A CA 1
ATOM 656 C C . PHE A 1 85 ? 0.235 9.572 -1.907 1.00 95.94 85 PHE A C 1
ATOM 658 O O . PHE A 1 85 ? 0.932 8.868 -1.193 1.00 95.94 85 PHE A O 1
ATOM 665 N N . GLN A 1 86 ? -0.328 10.698 -1.452 1.00 97.50 86 GLN A N 1
ATOM 666 C CA . GLN A 1 86 ? -0.191 11.140 -0.061 1.00 97.50 86 GLN A CA 1
ATOM 667 C C . GLN A 1 86 ? -0.990 10.218 0.859 1.00 97.50 86 GLN A C 1
ATOM 669 O O . GLN A 1 86 ? -0.482 9.786 1.888 1.00 97.50 86 GLN A O 1
ATOM 674 N N . THR A 1 87 ? -2.213 9.857 0.456 1.00 98.19 87 THR A N 1
ATOM 675 C CA . THR A 1 87 ? -3.024 8.872 1.181 1.00 98.19 87 THR A CA 1
ATOM 676 C C . THR A 1 87 ? -2.378 7.490 1.137 1.00 98.19 87 THR A C 1
ATOM 678 O O . THR A 1 87 ? -2.352 6.813 2.156 1.00 98.19 87 THR A O 1
ATOM 681 N N . ALA A 1 88 ? -1.817 7.085 -0.009 1.00 98.00 88 ALA A N 1
ATOM 682 C CA . ALA A 1 88 ? -1.087 5.823 -0.120 1.00 98.00 88 ALA A CA 1
ATOM 683 C C . ALA A 1 88 ? 0.106 5.797 0.843 1.00 98.00 88 ALA A C 1
ATOM 685 O O . ALA A 1 88 ? 0.181 4.901 1.672 1.00 98.00 88 ALA A O 1
ATOM 686 N N . LEU A 1 89 ? 0.951 6.835 0.812 1.00 97.81 89 LEU A N 1
ATOM 687 C CA . LEU A 1 89 ? 2.110 6.964 1.692 1.00 97.81 89 LEU A CA 1
ATOM 688 C C . LEU A 1 89 ? 1.713 6.956 3.172 1.00 97.81 89 LEU A C 1
ATOM 690 O O . LEU A 1 89 ? 2.382 6.324 3.977 1.00 97.81 89 LEU A O 1
ATOM 694 N N . PHE A 1 90 ? 0.623 7.630 3.540 1.00 98.38 90 PHE A N 1
ATOM 695 C CA . PHE A 1 90 ? 0.123 7.621 4.915 1.00 98.38 90 PHE A CA 1
ATOM 696 C C . PHE A 1 90 ? -0.262 6.220 5.386 1.00 98.38 90 PHE A C 1
ATOM 698 O O . PHE A 1 90 ? 0.130 5.808 6.475 1.00 98.38 90 PHE A O 1
ATOM 705 N N . LEU A 1 91 ? -1.002 5.476 4.562 1.00 98.50 91 LEU A N 1
ATOM 706 C CA . LEU A 1 91 ? -1.379 4.104 4.889 1.0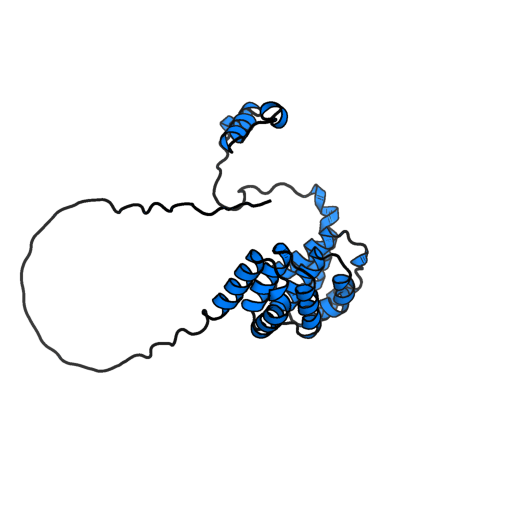0 98.50 91 LEU A CA 1
ATOM 707 C C . LEU A 1 91 ? -0.169 3.163 4.874 1.00 98.50 91 LEU A C 1
ATOM 709 O O . LEU A 1 91 ? -0.104 2.282 5.721 1.00 98.50 91 LEU A O 1
ATOM 713 N N . ASP A 1 92 ? 0.796 3.372 3.975 1.00 98.31 92 ASP A N 1
ATOM 714 C CA . ASP A 1 92 ? 2.048 2.607 3.942 1.00 98.31 92 ASP A CA 1
ATOM 715 C C . ASP A 1 92 ? 2.839 2.804 5.248 1.00 98.31 92 ASP A C 1
ATOM 717 O O . ASP A 1 92 ? 3.245 1.828 5.868 1.00 98.31 92 ASP A O 1
ATOM 721 N N . ARG A 1 93 ? 2.940 4.040 5.763 1.00 97.88 93 ARG A N 1
ATOM 722 C CA . ARG A 1 93 ? 3.564 4.308 7.075 1.00 97.88 93 ARG A CA 1
ATOM 723 C C . ARG A 1 93 ? 2.852 3.610 8.234 1.00 97.88 93 ARG A C 1
ATOM 725 O O . ARG A 1 93 ? 3.500 3.103 9.144 1.00 97.88 93 ARG A O 1
ATOM 732 N N . LEU A 1 94 ? 1.520 3.573 8.213 1.00 97.88 94 LEU A N 1
ATOM 733 C CA . LEU A 1 94 ? 0.733 2.839 9.210 1.00 97.88 94 LEU A CA 1
ATOM 734 C C . LEU A 1 94 ? 0.910 1.315 9.082 1.00 97.88 94 LEU A C 1
ATOM 736 O O . LEU A 1 94 ? 0.899 0.605 10.088 1.00 97.88 94 LEU A O 1
ATOM 740 N N . LEU A 1 95 ? 1.086 0.805 7.861 1.00 97.38 95 LEU A N 1
ATOM 741 C CA . LEU A 1 95 ? 1.370 -0.607 7.600 1.00 97.38 95 LEU A CA 1
ATOM 742 C C . LEU A 1 95 ? 2.761 -1.017 8.085 1.00 97.38 95 LEU A C 1
ATOM 744 O O . LEU A 1 95 ? 2.881 -2.107 8.644 1.00 97.38 95 LEU A O 1
ATOM 748 N N . ASP A 1 96 ? 3.768 -0.156 7.918 1.00 96.56 96 ASP A N 1
ATOM 749 C CA . ASP A 1 96 ? 5.134 -0.376 8.417 1.00 96.56 96 ASP A CA 1
ATOM 750 C C . ASP A 1 96 ? 5.158 -0.556 9.945 1.00 96.56 96 ASP A C 1
ATOM 752 O O . ASP A 1 96 ? 5.959 -1.325 10.470 1.00 96.56 96 ASP A O 1
ATOM 756 N N . GLY A 1 97 ? 4.263 0.139 10.659 1.00 94.19 97 GLY A N 1
ATOM 757 C CA . GLY A 1 97 ? 4.119 0.061 12.116 1.00 94.19 97 GLY A CA 1
ATOM 758 C C . GLY A 1 97 ? 3.062 -0.926 12.620 1.00 94.19 97 GLY A C 1
ATOM 759 O O . GLY A 1 97 ? 2.784 -0.936 13.815 1.00 94.19 97 GLY A O 1
ATOM 760 N N . SER A 1 98 ? 2.425 -1.713 11.747 1.00 94.62 98 SER A N 1
ATOM 761 C CA . SER A 1 98 ? 1.357 -2.637 12.156 1.00 94.62 98 SER A CA 1
ATOM 762 C C . SER A 1 98 ? 1.903 -3.922 12.817 1.00 94.62 98 SER A C 1
ATOM 764 O O . SER A 1 98 ? 2.935 -4.429 12.375 1.00 94.62 98 SER A O 1
ATOM 766 N N . PRO A 1 99 ? 1.193 -4.515 13.801 1.00 95.81 99 PRO A N 1
ATOM 767 C CA . PRO A 1 99 ? -0.096 -4.081 14.343 1.00 95.81 99 PRO A CA 1
ATOM 768 C C . PRO A 1 99 ? 0.018 -2.811 15.200 1.00 95.81 99 PRO A C 1
ATOM 770 O O . PRO A 1 99 ? 0.936 -2.640 15.994 1.00 95.81 99 PRO A O 1
ATOM 773 N N . LEU A 1 100 ? -0.953 -1.924 15.021 1.00 95.50 100 LEU A N 1
ATOM 774 C CA . LEU A 1 100 ? -1.135 -0.671 15.736 1.00 95.50 100 LEU A CA 1
ATOM 775 C C . LEU A 1 100 ? -1.919 -0.906 17.041 1.00 95.50 100 LEU A C 1
ATOM 777 O O . LEU A 1 100 ? -2.695 -1.861 17.141 1.00 95.50 100 LEU A O 1
ATOM 781 N N . PRO A 1 101 ? -1.811 -0.002 18.032 1.00 95.12 101 PRO A N 1
ATOM 782 C CA . PRO A 1 101 ? -2.675 -0.038 19.206 1.00 95.12 101 PRO A CA 1
ATOM 783 C C . PRO A 1 101 ? -4.161 0.008 18.822 1.00 95.12 101 PRO A C 1
ATOM 785 O O . PRO A 1 101 ? -4.573 0.785 17.957 1.00 95.12 101 PRO A O 1
ATOM 788 N N . GLN A 1 102 ? -4.989 -0.786 19.507 1.00 94.56 102 GLN A N 1
ATOM 789 C CA . GLN A 1 102 ? -6.415 -0.932 19.186 1.00 94.56 102 GLN A CA 1
ATOM 790 C C . GLN A 1 102 ? -7.161 0.413 19.143 1.00 94.56 102 GLN A C 1
ATOM 792 O O . GLN A 1 102 ? -7.994 0.644 18.264 1.00 94.56 102 GLN A O 1
ATOM 797 N N . GLU A 1 103 ? -6.840 1.324 20.063 1.00 93.75 103 GLU A N 1
ATOM 798 C CA . GLU A 1 103 ? -7.432 2.665 20.137 1.00 93.75 103 GLU A CA 1
ATOM 799 C C . GLU A 1 103 ? -7.124 3.513 18.893 1.00 93.75 103 GLU A C 1
ATOM 801 O O . GLU A 1 103 ? -7.993 4.249 18.408 1.00 93.75 103 GLU A O 1
ATOM 806 N N . VAL A 1 104 ? -5.922 3.356 18.325 1.00 95.94 104 VAL A N 1
ATOM 807 C CA . VAL A 1 104 ? -5.502 4.022 17.085 1.00 95.94 104 VAL A CA 1
ATOM 808 C C . VAL A 1 104 ? -6.327 3.494 15.914 1.00 95.94 104 VAL A C 1
ATOM 810 O O . VAL A 1 104 ? -6.935 4.285 15.196 1.00 95.94 104 VAL A O 1
ATOM 813 N N . VAL A 1 105 ? -6.434 2.170 15.747 1.00 96.88 105 VAL A N 1
ATOM 814 C CA . VAL A 1 105 ? -7.201 1.554 14.643 1.00 96.88 105 VAL A CA 1
ATOM 815 C C . VAL A 1 105 ? -8.681 1.926 14.716 1.00 96.88 105 VAL A C 1
ATOM 817 O O . VAL A 1 105 ? -9.287 2.282 13.702 1.00 96.88 105 VAL A O 1
ATOM 820 N N . MET A 1 106 ? -9.265 1.906 15.917 1.00 96.00 106 MET A N 1
ATOM 821 C CA . MET A 1 106 ? -10.648 2.330 16.142 1.00 96.00 106 MET A CA 1
ATOM 822 C C . MET A 1 106 ? -10.870 3.790 15.739 1.00 96.00 106 MET A C 1
ATOM 824 O O . MET A 1 106 ? -11.853 4.107 15.064 1.00 96.00 106 MET A O 1
ATOM 828 N N . SER A 1 107 ? -9.953 4.677 16.124 1.00 95.56 107 SER A N 1
ATOM 829 C CA . SER A 1 107 ? -10.047 6.104 15.819 1.00 95.56 107 SER A CA 1
ATOM 830 C C . SER A 1 107 ? -9.828 6.390 14.332 1.00 95.56 107 SER A C 1
ATOM 832 O O . SER A 1 107 ? -10.600 7.147 13.739 1.00 95.56 107 SER A O 1
ATOM 834 N N . LEU A 1 108 ? -8.858 5.723 13.699 1.00 96.88 108 LEU A N 1
ATOM 835 C CA . LEU A 1 108 ? -8.632 5.770 12.253 1.00 96.88 108 LEU A CA 1
ATOM 836 C C . LEU A 1 108 ? -9.866 5.296 11.482 1.00 96.88 108 LEU A C 1
ATOM 838 O O . LEU A 1 108 ? -10.308 5.979 10.557 1.00 96.88 108 LEU A O 1
ATOM 842 N N . SER A 1 109 ? -10.459 4.164 11.879 1.00 96.94 109 SER A N 1
ATOM 843 C CA . SER A 1 109 ? -11.650 3.637 11.211 1.00 96.94 109 SER A CA 1
ATOM 844 C C . SER A 1 109 ? -12.821 4.617 11.325 1.00 96.94 109 SER A C 1
ATOM 846 O O . SER A 1 109 ? -13.450 4.953 10.317 1.00 96.94 109 SER A O 1
ATOM 848 N N . LYS A 1 110 ? -13.049 5.173 12.522 1.00 95.75 110 LYS A N 1
ATOM 849 C CA . LYS A 1 110 ? -14.085 6.187 12.763 1.00 95.75 110 LYS A CA 1
ATOM 850 C C . LYS A 1 110 ? -13.905 7.435 11.893 1.00 95.75 110 LYS A C 1
ATOM 852 O O . LYS A 1 110 ? -14.901 7.976 11.418 1.00 95.75 110 LYS A O 1
ATOM 857 N N . CYS A 1 111 ? -12.670 7.895 11.696 1.00 95.69 111 CYS A N 1
ATOM 858 C CA . CYS A 1 111 ? -12.397 9.127 10.954 1.00 95.69 111 CYS A CA 1
ATOM 859 C C . CYS A 1 111 ? -12.391 8.920 9.437 1.00 95.69 111 CYS A C 1
ATOM 861 O O . CYS A 1 111 ? -12.904 9.761 8.701 1.00 95.69 111 CYS A O 1
ATOM 863 N N . TYR A 1 112 ? -11.804 7.820 8.959 1.00 96.94 112 TYR A N 1
ATOM 864 C CA . TYR A 1 112 ? -11.417 7.699 7.554 1.00 96.94 112 TYR A CA 1
ATOM 865 C C . TYR A 1 112 ? -12.010 6.497 6.830 1.00 96.94 112 TYR A C 1
ATOM 867 O O . TYR A 1 112 ? -12.058 6.525 5.604 1.00 96.94 112 TYR A O 1
ATOM 875 N N . SER A 1 113 ? -12.491 5.458 7.521 1.00 96.19 113 SER A N 1
ATOM 876 C CA . SER A 1 113 ? -12.862 4.201 6.855 1.00 96.19 113 SER A CA 1
ATOM 877 C C . SER A 1 113 ? -13.913 4.402 5.756 1.00 96.19 113 SER A C 1
ATOM 879 O O . SER A 1 113 ? -13.808 3.821 4.677 1.00 96.19 113 SER A O 1
ATOM 881 N N . SER A 1 114 ? -14.928 5.244 5.977 1.00 96.12 114 SER A N 1
ATOM 882 C CA . SER A 1 114 ? -15.947 5.563 4.959 1.00 96.12 114 SER A CA 1
ATOM 883 C C . SER A 1 114 ? -15.354 6.237 3.717 1.00 96.12 114 SER A C 1
ATOM 885 O O . SER A 1 114 ? -15.669 5.840 2.596 1.00 96.12 114 SER A O 1
ATOM 887 N N . LEU A 1 115 ? -14.464 7.212 3.912 1.00 96.88 115 LEU A N 1
ATOM 888 C CA . LEU A 1 115 ? -13.761 7.896 2.832 1.00 96.88 115 LEU A CA 1
ATOM 889 C C . LEU A 1 115 ? -12.868 6.916 2.067 1.00 96.88 115 LEU A C 1
ATOM 891 O O . LEU A 1 115 ? -12.974 6.830 0.845 1.00 96.88 115 LEU A O 1
ATOM 895 N N . LEU A 1 116 ? -12.051 6.134 2.776 1.00 97.25 116 LEU A N 1
ATOM 896 C CA . LEU A 1 116 ? -11.108 5.182 2.187 1.00 97.25 116 LEU A CA 1
ATOM 897 C C . LEU A 1 116 ? -11.811 4.125 1.322 1.00 97.25 116 LEU A C 1
ATOM 899 O O . LEU A 1 116 ? -11.307 3.802 0.250 1.00 97.25 116 LEU A O 1
ATOM 903 N N . ASP A 1 117 ? -12.996 3.637 1.713 1.00 96.25 117 ASP A N 1
ATOM 904 C CA . ASP A 1 117 ? -13.751 2.656 0.909 1.00 96.25 117 ASP A CA 1
ATOM 905 C C . ASP A 1 117 ? -14.284 3.229 -0.416 1.00 96.25 117 ASP A C 1
ATOM 907 O O . ASP A 1 117 ? -14.516 2.473 -1.358 1.00 96.25 117 ASP A O 1
ATOM 911 N N . SER A 1 118 ? -14.423 4.555 -0.522 1.00 95.62 118 SER A N 1
ATOM 912 C CA . SER A 1 118 ? -14.818 5.232 -1.767 1.00 95.62 118 SER A CA 1
ATOM 913 C C . SER A 1 118 ? -13.645 5.550 -2.704 1.00 95.62 118 SER A C 1
ATOM 915 O O . SER A 1 118 ? -13.859 5.929 -3.856 1.00 95.62 118 SER A O 1
ATOM 917 N N . MET A 1 119 ? -12.404 5.403 -2.231 1.00 96.31 119 MET A N 1
ATOM 918 C CA . MET A 1 119 ? -11.210 5.711 -3.016 1.00 96.31 119 MET A CA 1
ATOM 919 C C . MET A 1 119 ? -10.862 4.578 -3.993 1.00 96.31 119 MET A C 1
ATOM 921 O O . MET A 1 119 ? -11.515 3.538 -4.077 1.00 96.31 119 MET A O 1
ATOM 925 N N . ASN A 1 120 ? -9.818 4.787 -4.791 1.00 96.00 120 ASN A N 1
ATOM 926 C CA . ASN A 1 120 ? -9.359 3.791 -5.755 1.00 96.00 120 ASN A CA 1
ATOM 927 C C . ASN A 1 120 ? -8.793 2.528 -5.065 1.00 96.00 120 ASN A C 1
ATOM 929 O O . ASN A 1 120 ? -8.498 2.522 -3.867 1.00 96.00 120 ASN A O 1
ATOM 933 N N . ALA A 1 121 ? -8.619 1.457 -5.843 1.00 96.81 121 ALA A N 1
ATOM 934 C CA . ALA A 1 121 ? -8.225 0.148 -5.328 1.00 96.81 121 ALA A CA 1
ATOM 935 C C . ALA A 1 121 ? -6.879 0.145 -4.581 1.00 96.81 121 ALA A C 1
ATOM 937 O O . ALA A 1 121 ? -6.780 -0.573 -3.592 1.00 96.81 121 ALA A O 1
ATOM 938 N N . GLU A 1 122 ? -5.902 0.973 -4.981 1.00 96.62 122 GLU A N 1
ATOM 939 C CA . GLU A 1 122 ? -4.589 1.091 -4.317 1.00 96.62 122 GLU A CA 1
ATOM 940 C C . GLU A 1 122 ? -4.703 1.597 -2.876 1.00 96.62 122 GLU A C 1
ATOM 942 O O . GLU A 1 122 ? -3.948 1.186 -1.998 1.00 96.62 122 GLU A O 1
ATOM 947 N N . ILE A 1 123 ? -5.653 2.492 -2.615 1.00 98.19 123 ILE A N 1
ATOM 948 C CA . ILE A 1 123 ? -5.893 3.012 -1.266 1.00 98.19 123 ILE A CA 1
ATOM 949 C C . ILE A 1 123 ? -6.686 2.006 -0.446 1.00 98.19 123 ILE A C 1
ATOM 951 O O . ILE A 1 123 ? -6.346 1.719 0.702 1.00 98.19 123 ILE A O 1
ATOM 955 N N . ARG A 1 124 ? -7.727 1.434 -1.058 1.00 98.00 124 ARG A N 1
ATOM 956 C CA . ARG A 1 124 ? -8.586 0.445 -0.407 1.00 98.00 124 ARG A CA 1
ATOM 957 C C . ARG A 1 124 ? -7.782 -0.763 0.052 1.00 98.00 124 ARG A C 1
ATOM 959 O O . ARG A 1 124 ? -7.929 -1.151 1.202 1.00 98.00 124 ARG A O 1
ATOM 966 N N . ILE A 1 125 ? -6.906 -1.317 -0.791 1.00 97.88 125 ILE A N 1
ATOM 967 C CA . ILE A 1 125 ? -6.095 -2.481 -0.412 1.00 97.88 125 ILE A CA 1
ATOM 968 C C . ILE A 1 125 ? -5.236 -2.194 0.822 1.00 97.88 125 ILE A C 1
ATOM 970 O O . ILE A 1 125 ? -5.297 -2.965 1.772 1.00 97.88 125 ILE A O 1
ATOM 974 N N . ARG A 1 126 ? -4.542 -1.051 0.873 1.00 98.38 126 ARG A N 1
ATOM 975 C CA . ARG A 1 126 ? -3.695 -0.680 2.017 1.00 98.38 126 ARG A CA 1
ATOM 976 C C . ARG A 1 126 ? -4.494 -0.563 3.314 1.00 98.38 126 ARG A C 1
ATOM 978 O O . ARG A 1 126 ? -4.091 -1.108 4.335 1.00 98.38 126 ARG A O 1
ATOM 985 N N . TRP A 1 127 ? -5.667 0.075 3.270 1.00 98.44 127 TRP A N 1
ATOM 986 C CA . TRP A 1 127 ? -6.560 0.133 4.433 1.00 98.44 127 TRP A CA 1
ATOM 987 C C . TRP A 1 127 ? -7.019 -1.260 4.875 1.00 98.44 127 TRP A C 1
ATOM 989 O O . TRP A 1 127 ? -7.013 -1.571 6.062 1.00 98.44 127 TRP A O 1
ATOM 999 N N . LEU A 1 128 ? -7.390 -2.124 3.930 1.00 98.31 128 LEU A N 1
ATOM 1000 C CA . LEU A 1 128 ? -7.839 -3.479 4.242 1.00 98.31 128 LEU A CA 1
ATOM 1001 C C . LEU A 1 128 ? -6.710 -4.354 4.798 1.00 98.31 128 LEU A C 1
ATOM 1003 O O . LEU A 1 128 ? -6.977 -5.181 5.664 1.00 98.31 128 LEU A O 1
ATOM 1007 N N . GLN A 1 129 ? -5.464 -4.145 4.374 1.00 98.12 129 GLN A N 1
ATOM 1008 C CA . GLN A 1 129 ? -4.302 -4.780 4.996 1.00 98.12 129 GLN A CA 1
ATOM 1009 C C . GLN A 1 129 ? -4.119 -4.315 6.445 1.00 98.12 129 GLN A C 1
ATOM 1011 O O . GLN A 1 129 ? -3.887 -5.153 7.309 1.00 98.12 129 GLN A O 1
ATOM 1016 N N . ILE A 1 130 ? -4.313 -3.022 6.749 1.00 98.12 130 ILE A N 1
ATOM 1017 C CA . ILE A 1 130 ? -4.319 -2.531 8.141 1.00 98.12 130 ILE A CA 1
ATOM 1018 C C . ILE A 1 130 ? -5.431 -3.234 8.927 1.00 98.12 130 ILE A C 1
ATOM 1020 O O . ILE A 1 130 ? -5.168 -3.772 9.996 1.00 98.12 130 ILE A O 1
ATOM 1024 N N . VAL A 1 131 ? -6.653 -3.299 8.390 1.00 98.00 131 VAL A N 1
ATOM 1025 C CA . VAL A 1 131 ? -7.782 -3.993 9.036 1.00 98.00 131 VAL A CA 1
ATOM 1026 C C . VAL A 1 131 ? -7.439 -5.451 9.358 1.00 98.00 131 VAL A C 1
ATOM 1028 O O . VAL A 1 131 ? -7.700 -5.900 10.470 1.00 98.00 131 VAL A O 1
ATOM 1031 N N . VAL A 1 132 ? -6.840 -6.179 8.411 1.00 97.88 132 VAL A N 1
ATOM 1032 C CA . VAL A 1 132 ? -6.480 -7.595 8.578 1.00 97.88 132 VAL A CA 1
ATOM 1033 C C . VAL A 1 132 ? -5.325 -7.778 9.561 1.00 97.88 132 VAL A C 1
ATOM 1035 O O . VAL A 1 132 ? -5.445 -8.588 10.472 1.00 97.88 132 VAL A O 1
ATOM 1038 N N . ARG A 1 133 ? -4.236 -7.011 9.431 1.00 97.12 133 ARG A N 1
ATOM 1039 C CA . ARG A 1 133 ? -3.058 -7.107 10.315 1.00 97.12 133 ARG A CA 1
ATOM 1040 C C . ARG A 1 133 ? -3.346 -6.721 11.765 1.00 97.12 133 ARG A C 1
ATOM 1042 O O . ARG A 1 133 ? -2.557 -7.050 12.639 1.00 97.12 133 ARG A O 1
ATOM 1049 N N . ASN A 1 134 ? -4.449 -6.016 12.005 1.00 96.69 134 ASN A N 1
ATOM 1050 C CA . ASN A 1 134 ? -4.898 -5.587 13.328 1.00 96.69 134 ASN A CA 1
ATOM 1051 C C . ASN A 1 134 ? -6.114 -6.376 13.841 1.00 96.69 134 ASN A C 1
ATOM 1053 O O . ASN A 1 134 ? -6.724 -5.962 14.823 1.00 96.69 134 ASN A O 1
ATOM 1057 N N . ASP A 1 135 ? -6.524 -7.452 13.156 1.00 96.00 135 ASP A N 1
ATOM 1058 C CA . ASP A 1 135 ? -7.714 -8.244 13.496 1.00 96.00 135 ASP A CA 1
ATOM 1059 C C . ASP A 1 135 ? -8.972 -7.374 13.747 1.00 96.00 135 ASP A C 1
ATOM 1061 O O . ASP A 1 135 ? -9.793 -7.632 14.633 1.00 96.00 135 ASP A O 1
ATOM 1065 N N . TYR A 1 136 ? -9.149 -6.302 12.964 1.00 96.56 136 TYR A N 1
ATOM 1066 C CA . TYR A 1 136 ? -10.208 -5.316 13.184 1.00 96.56 136 TYR A CA 1
ATOM 1067 C C . TYR A 1 136 ? -11.546 -5.755 12.563 1.00 96.56 136 TYR A C 1
ATOM 1069 O O . TYR A 1 136 ? -11.957 -5.325 11.481 1.00 96.56 136 TYR A O 1
ATOM 1077 N N . TYR A 1 137 ? -12.270 -6.611 13.287 1.00 95.94 137 TYR A N 1
ATOM 1078 C CA . TYR A 1 137 ? -13.542 -7.215 12.860 1.00 95.94 137 TYR A CA 1
ATOM 1079 C C . TYR A 1 137 ? -14.618 -6.255 12.309 1.00 95.94 137 TYR A C 1
ATOM 1081 O O . TYR A 1 137 ? -15.285 -6.650 11.347 1.00 95.94 137 TYR A O 1
ATOM 1089 N N . PRO A 1 138 ? -14.824 -5.024 12.831 1.00 96.69 138 PRO A N 1
ATOM 1090 C CA . PRO A 1 138 ? -15.888 -4.146 12.333 1.00 96.69 138 PRO A CA 1
ATOM 1091 C C . PRO A 1 138 ? -15.808 -3.849 10.826 1.00 96.69 138 PRO A C 1
ATOM 1093 O O . PRO A 1 138 ? -16.843 -3.772 10.159 1.00 96.69 138 PRO A O 1
ATOM 1096 N N . ASP A 1 139 ? -14.599 -3.767 10.259 1.00 96.38 139 ASP A N 1
ATOM 1097 C CA . ASP A 1 139 ? -14.395 -3.513 8.826 1.00 96.38 139 ASP A CA 1
ATOM 1098 C C . ASP A 1 139 ? -14.10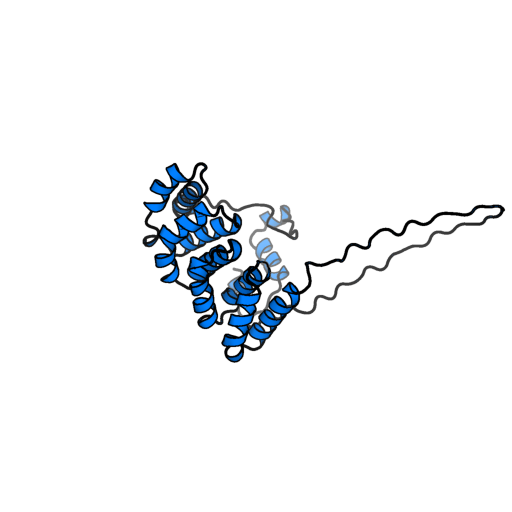4 -4.779 7.998 1.00 96.38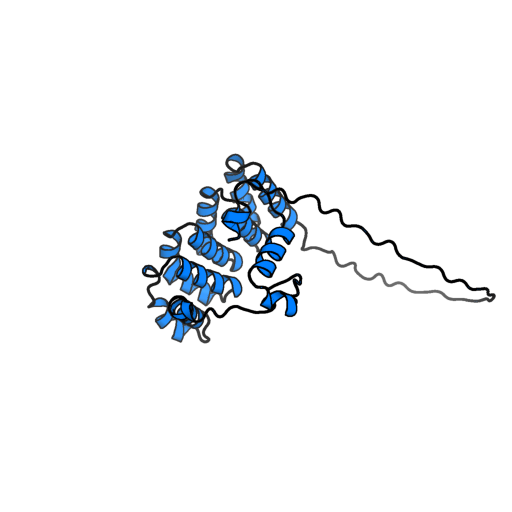 139 ASP A C 1
ATOM 1100 O O . ASP A 1 139 ? -13.951 -4.697 6.777 1.00 96.38 139 ASP A O 1
ATOM 1104 N N . LEU A 1 140 ? -14.131 -5.974 8.600 1.00 96.06 140 LEU A N 1
ATOM 1105 C CA . LEU A 1 140 ? -13.846 -7.238 7.906 1.00 96.06 140 LEU A CA 1
ATOM 1106 C C . LEU A 1 140 ? -14.818 -7.518 6.742 1.00 96.06 140 LEU A C 1
ATOM 1108 O O . LEU A 1 140 ? -14.453 -8.098 5.718 1.00 96.06 140 LEU A O 1
ATOM 1112 N N . HIS A 1 141 ? -16.056 -7.036 6.835 1.00 96.88 141 HIS A N 1
ATOM 1113 C CA . HIS A 1 141 ? -17.033 -7.133 5.748 1.00 96.88 141 HIS A CA 1
ATOM 1114 C C . HIS A 1 141 ? -16.581 -6.401 4.463 1.00 96.88 141 HIS A C 1
ATOM 1116 O O . HIS A 1 141 ? -16.966 -6.785 3.355 1.00 96.88 141 HIS A O 1
ATOM 1122 N N . ARG A 1 142 ? -15.736 -5.367 4.584 1.00 97.56 142 ARG A N 1
ATOM 1123 C CA . ARG A 1 142 ? -15.162 -4.642 3.440 1.00 97.56 142 ARG A CA 1
ATOM 1124 C C . ARG A 1 142 ? -14.055 -5.443 2.766 1.00 97.56 142 ARG A C 1
ATOM 1126 O O . ARG A 1 142 ? -13.967 -5.415 1.541 1.00 97.56 142 ARG A O 1
ATOM 1133 N N . VAL A 1 143 ? -13.284 -6.210 3.544 1.00 97.88 143 VAL A N 1
ATOM 1134 C CA . VAL A 1 143 ? -12.273 -7.157 3.037 1.00 97.88 143 VAL A CA 1
ATOM 1135 C C . VAL A 1 143 ? -12.943 -8.169 2.107 1.00 97.88 143 VAL A C 1
ATOM 1137 O O . VAL A 1 143 ? -12.510 -8.344 0.968 1.00 97.88 143 VAL A O 1
ATOM 1140 N N . ARG A 1 144 ? -14.068 -8.756 2.540 1.00 97.75 144 ARG A N 1
ATOM 1141 C CA . ARG A 1 144 ? -14.864 -9.681 1.715 1.00 97.75 144 ARG A CA 1
ATOM 1142 C C . ARG A 1 144 ? -15.318 -9.031 0.410 1.00 97.75 144 ARG A C 1
ATOM 1144 O O . ARG A 1 144 ? -15.004 -9.535 -0.663 1.00 97.75 144 ARG A O 1
ATOM 1151 N N . ARG A 1 145 ? -16.006 -7.887 0.495 1.00 97.50 145 ARG A N 1
ATOM 1152 C CA . ARG A 1 145 ? -16.523 -7.165 -0.683 1.00 97.50 145 ARG A CA 1
ATOM 1153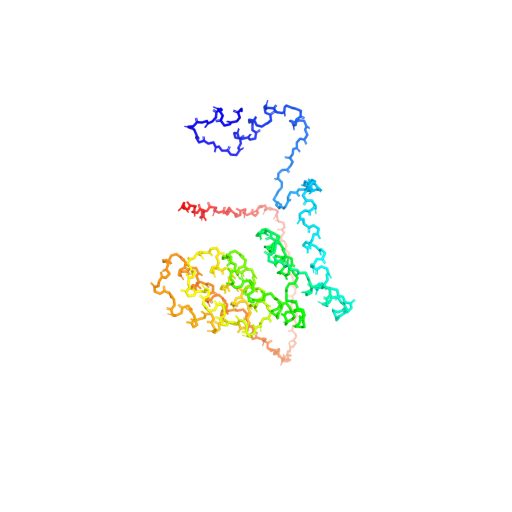 C C . ARG A 1 145 ? -15.410 -6.823 -1.680 1.00 97.50 145 ARG A C 1
ATOM 1155 O O . ARG A 1 145 ? -15.605 -6.861 -2.897 1.00 97.50 145 ARG A O 1
ATOM 1162 N N . PHE A 1 146 ? -14.235 -6.457 -1.174 1.00 97.56 146 PHE A N 1
ATOM 1163 C CA . PHE A 1 146 ? -13.081 -6.164 -2.010 1.00 97.56 146 PHE A CA 1
ATOM 1164 C C . PHE A 1 146 ? -12.582 -7.419 -2.739 1.00 97.56 146 PHE A C 1
ATOM 1166 O O . PHE A 1 146 ? -12.454 -7.388 -3.960 1.00 97.56 146 PHE A O 1
ATOM 1173 N N . LEU A 1 147 ? -12.405 -8.542 -2.039 1.00 97.06 147 LEU A N 1
ATOM 1174 C CA . LEU A 1 147 ? -11.990 -9.817 -2.641 1.00 97.06 147 LEU A CA 1
ATOM 1175 C C . LEU A 1 147 ? -13.022 -10.398 -3.626 1.00 97.06 147 LEU A C 1
ATOM 1177 O O . LEU A 1 147 ? -12.650 -11.021 -4.614 1.00 97.06 147 LEU A O 1
ATOM 1181 N N . GLU A 1 148 ? -14.316 -10.155 -3.418 1.00 95.56 148 GLU A N 1
ATOM 1182 C CA . GLU A 1 148 ? -15.379 -10.570 -4.347 1.00 95.56 148 GLU A CA 1
ATOM 1183 C C . GLU A 1 148 ? -15.394 -9.773 -5.662 1.00 95.56 148 GLU A C 1
ATOM 1185 O O . GLU A 1 148 ? -15.915 -10.245 -6.683 1.00 95.56 148 GLU A O 1
ATOM 1190 N N . SER A 1 149 ? -14.845 -8.555 -5.649 1.00 93.06 149 SER A N 1
ATOM 1191 C CA . SER A 1 149 ? -14.845 -7.641 -6.797 1.00 93.06 149 SER A CA 1
ATOM 1192 C C . SER A 1 149 ? -13.500 -7.553 -7.517 1.00 93.06 149 SER A C 1
ATOM 1194 O O . SER A 1 149 ? -13.479 -7.283 -8.717 1.00 93.06 149 SER A O 1
ATOM 1196 N N . GLN A 1 150 ? -12.388 -7.793 -6.824 1.00 91.00 150 GLN A N 1
ATOM 1197 C CA . GLN A 1 150 ? -11.040 -7.644 -7.364 1.00 91.00 150 GLN A CA 1
ATOM 1198 C C . GLN A 1 150 ? -10.432 -8.982 -7.778 1.00 91.00 150 GLN A C 1
ATOM 1200 O O . GLN A 1 150 ? -10.457 -9.961 -7.043 1.00 91.00 150 GLN A O 1
ATOM 1205 N N . MET A 1 151 ? -9.825 -9.001 -8.964 1.00 91.44 151 MET A N 1
ATOM 1206 C CA . MET A 1 151 ? -9.171 -10.190 -9.532 1.00 91.44 151 MET A CA 1
ATOM 1207 C C . MET A 1 151 ? -7.690 -9.943 -9.845 1.00 91.44 151 MET A C 1
ATOM 1209 O O . MET A 1 151 ? -7.024 -10.795 -10.429 1.00 91.44 151 MET A O 1
ATOM 1213 N N . SER A 1 152 ? -7.171 -8.766 -9.479 1.00 94.94 152 SER A N 1
ATOM 1214 C CA . SER A 1 152 ? -5.766 -8.418 -9.669 1.00 94.94 152 SER A CA 1
ATOM 1215 C C . SER A 1 152 ? -4.895 -9.180 -8.681 1.00 94.94 152 SER A C 1
ATOM 1217 O O . SER A 1 152 ? -5.139 -9.148 -7.470 1.00 94.94 152 SER A O 1
ATOM 1219 N N . ARG A 1 153 ? -3.834 -9.813 -9.191 1.00 96.00 153 ARG A N 1
ATOM 1220 C CA . ARG A 1 153 ? -2.815 -10.470 -8.363 1.00 96.00 153 ARG A CA 1
ATOM 1221 C C . ARG A 1 153 ? -2.177 -9.487 -7.379 1.00 96.00 153 ARG A C 1
ATOM 1223 O O . ARG A 1 153 ? -1.957 -9.864 -6.236 1.00 96.00 153 ARG A O 1
ATOM 1230 N N . MET A 1 154 ? -1.963 -8.237 -7.803 1.00 95.19 154 MET A N 1
ATOM 1231 C CA . MET A 1 154 ? -1.347 -7.184 -6.984 1.00 95.19 154 MET A CA 1
ATOM 1232 C C . MET A 1 154 ? -2.127 -6.873 -5.705 1.00 95.19 154 MET A C 1
ATOM 1234 O O . MET A 1 154 ? -1.530 -6.435 -4.735 1.00 95.19 154 MET A O 1
ATOM 1238 N N . TYR A 1 155 ? -3.445 -7.096 -5.695 1.00 96.56 155 TYR A N 1
ATOM 1239 C CA . TYR A 1 155 ? -4.285 -6.796 -4.531 1.00 96.56 155 TYR A CA 1
ATOM 1240 C C . TYR A 1 155 ? -4.684 -8.046 -3.759 1.00 96.56 155 TYR A C 1
ATOM 1242 O O . TYR A 1 155 ? -4.730 -8.046 -2.536 1.00 96.56 155 TYR A O 1
ATOM 1250 N N . THR A 1 156 ? -4.996 -9.121 -4.477 1.00 96.06 156 THR A N 1
ATOM 1251 C CA . THR A 1 156 ? -5.525 -10.342 -3.861 1.00 96.06 156 THR A CA 1
ATOM 1252 C C . THR A 1 156 ? -4.444 -11.127 -3.127 1.00 96.06 156 THR A C 1
ATOM 1254 O O . THR A 1 156 ? -4.695 -11.561 -2.010 1.00 96.06 156 THR A O 1
ATOM 1257 N N . ILE A 1 157 ? -3.246 -11.275 -3.703 1.00 96.94 157 ILE A N 1
ATOM 1258 C CA . ILE A 1 157 ? -2.145 -12.024 -3.077 1.00 96.94 157 ILE A CA 1
ATOM 1259 C C . ILE A 1 157 ? -1.756 -11.461 -1.707 1.00 96.94 157 ILE A C 1
ATOM 1261 O O . ILE A 1 157 ? -1.901 -12.211 -0.743 1.00 96.94 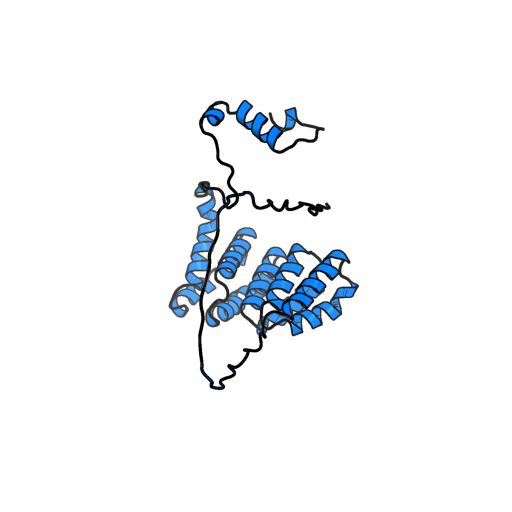157 ILE A O 1
ATOM 1265 N N . PRO A 1 158 ? -1.356 -10.180 -1.572 1.00 96.31 158 PRO A N 1
ATOM 1266 C CA . PRO A 1 158 ? -0.919 -9.667 -0.274 1.00 96.31 158 PRO A CA 1
ATOM 1267 C C . PRO A 1 158 ? -2.026 -9.736 0.786 1.00 96.31 158 PRO A C 1
ATOM 1269 O O . PRO A 1 158 ? -1.760 -10.045 1.941 1.00 96.31 158 PRO A O 1
ATOM 1272 N N . LEU A 1 159 ? -3.293 -9.543 0.397 1.00 97.25 159 LEU A N 1
ATOM 1273 C CA . LEU A 1 159 ? -4.410 -9.640 1.338 1.00 97.25 159 LEU A CA 1
ATOM 1274 C C . LEU A 1 159 ? -4.656 -11.080 1.810 1.00 97.25 159 LEU A C 1
ATOM 1276 O O . LEU A 1 159 ? -4.948 -11.296 2.981 1.00 97.25 159 LEU A O 1
ATOM 1280 N N . TYR A 1 160 ? -4.536 -12.070 0.919 1.00 97.56 160 TYR A N 1
ATOM 1281 C CA . TYR A 1 160 ? -4.613 -13.483 1.301 1.00 97.56 160 TYR A CA 1
ATOM 1282 C C . TYR A 1 160 ? -3.423 -13.911 2.169 1.00 97.56 160 TYR A C 1
ATOM 1284 O O . TYR A 1 160 ? -3.623 -14.703 3.089 1.00 97.56 160 TYR A O 1
ATOM 1292 N N . GLU A 1 161 ? -2.219 -13.394 1.909 1.00 96.81 161 GLU A N 1
ATOM 1293 C CA . GLU A 1 161 ? -1.033 -13.614 2.748 1.00 96.81 161 GLU A CA 1
ATOM 1294 C C . GLU A 1 161 ? -1.249 -13.063 4.162 1.00 96.81 161 GLU A C 1
ATOM 1296 O O . GLU A 1 161 ? -1.098 -13.808 5.132 1.00 96.81 161 GLU A O 1
ATOM 1301 N N . ASP A 1 162 ? -1.698 -11.810 4.287 1.00 96.62 162 ASP A N 1
ATOM 1302 C CA . ASP A 1 162 ? -2.001 -11.189 5.581 1.00 96.62 162 ASP A CA 1
ATOM 1303 C C . ASP A 1 162 ? -3.099 -11.979 6.330 1.00 96.62 162 ASP A C 1
ATOM 1305 O O . ASP A 1 162 ? -2.942 -12.315 7.505 1.00 96.62 162 ASP A O 1
ATOM 1309 N N . LEU A 1 163 ? -4.181 -12.370 5.640 1.00 96.75 163 LEU A N 1
ATOM 1310 C CA . LEU A 1 163 ? -5.282 -13.148 6.230 1.00 96.75 163 LEU A CA 1
ATOM 1311 C C . LEU A 1 163 ? -4.843 -14.529 6.739 1.00 96.75 163 LEU A C 1
ATOM 1313 O O . LEU A 1 163 ? -5.401 -15.023 7.718 1.00 96.75 163 LEU A O 1
ATOM 1317 N N . CYS A 1 164 ? -3.900 -15.174 6.048 1.00 95.44 164 CYS A N 1
ATOM 1318 C CA . CYS A 1 164 ? -3.412 -16.508 6.404 1.00 95.44 164 CYS A CA 1
ATOM 1319 C C . CYS A 1 164 ? -2.267 -16.484 7.418 1.00 95.44 164 CYS A C 1
ATOM 1321 O O . CYS A 1 164 ? -2.014 -17.515 8.038 1.00 95.44 164 CYS A O 1
ATOM 1323 N N . THR A 1 165 ? -1.591 -15.345 7.567 1.00 91.25 165 THR A N 1
ATOM 1324 C CA . THR A 1 165 ? -0.586 -15.121 8.614 1.00 91.25 165 THR A CA 1
ATOM 1325 C C . THR A 1 165 ? -1.258 -14.841 9.960 1.00 91.25 165 THR A C 1
ATOM 1327 O O . THR A 1 165 ? -0.765 -15.285 10.993 1.00 91.25 165 THR A O 1
ATOM 1330 N N . GLY A 1 166 ? -2.395 -14.134 9.952 1.00 83.06 166 GLY A N 1
ATOM 1331 C CA . GLY A 1 166 ? -3.189 -13.833 11.147 1.00 83.06 166 GLY A CA 1
ATOM 1332 C C . GLY A 1 166 ? -4.234 -14.898 11.513 1.00 83.06 166 GLY A C 1
ATOM 1333 O O . GLY A 1 166 ? -4.255 -16.017 10.996 1.00 83.06 166 GLY A O 1
ATOM 1334 N N . ALA A 1 167 ? -5.172 -14.528 12.389 1.00 88.19 167 ALA A N 1
ATOM 1335 C CA . ALA A 1 167 ? -6.237 -15.416 12.870 1.00 88.19 167 ALA A CA 1
ATOM 1336 C C . ALA A 1 167 ? -7.390 -15.623 11.859 1.00 88.19 167 ALA A C 1
ATOM 1338 O O . ALA A 1 167 ? -8.310 -16.410 12.096 1.00 88.19 167 ALA A O 1
ATOM 1339 N N . LEU A 1 168 ? -7.358 -14.936 10.713 1.00 95.12 168 LEU A N 1
ATOM 1340 C CA . LEU A 1 168 ? -8.473 -14.818 9.766 1.00 95.12 168 LEU A CA 1
ATOM 1341 C C . LEU A 1 168 ? -8.432 -15.842 8.619 1.00 95.12 168 LEU A C 1
ATOM 1343 O O . LEU A 1 168 ? -9.106 -15.691 7.595 1.00 95.12 168 LEU A O 1
ATOM 1347 N N . LYS A 1 169 ? -7.692 -16.937 8.788 1.00 94.81 169 LYS A N 1
ATOM 1348 C CA . LYS A 1 169 ? -7.547 -17.962 7.752 1.00 94.81 169 LYS A CA 1
ATOM 1349 C C . LYS A 1 169 ? -8.862 -18.656 7.377 1.00 94.81 169 LYS A C 1
ATOM 1351 O O . LYS A 1 169 ? -9.099 -18.951 6.205 1.00 94.81 169 LYS A O 1
ATOM 1356 N N . SER A 1 170 ? -9.732 -18.923 8.350 1.00 95.25 170 SER A N 1
ATOM 1357 C CA . SER A 1 170 ? -11.054 -19.521 8.103 1.00 95.25 170 SER A CA 1
ATOM 1358 C C . SER A 1 170 ? -11.930 -18.610 7.237 1.00 95.25 170 SER A C 1
ATOM 1360 O O . SER A 1 170 ? -12.556 -19.076 6.285 1.00 95.25 170 SER A O 1
ATOM 1362 N N . PHE A 1 171 ? -11.892 -17.302 7.503 1.00 96.88 171 PHE A N 1
ATOM 1363 C CA . PHE A 1 171 ? -12.528 -16.280 6.677 1.00 96.88 171 PHE A CA 1
ATOM 1364 C C . PHE A 1 171 ? -11.948 -16.268 5.254 1.00 96.88 171 PHE A C 1
ATOM 1366 O O . PHE A 1 171 ? -12.702 -16.246 4.281 1.00 96.88 171 PHE A O 1
ATOM 1373 N N . ALA A 1 172 ? -10.621 -16.361 5.109 1.00 97.31 172 ALA A N 1
ATOM 1374 C CA . ALA A 1 172 ? -9.969 -16.432 3.802 1.00 97.31 172 ALA A CA 1
ATOM 1375 C C . ALA A 1 172 ? -10.428 -17.650 2.983 1.00 97.31 172 ALA A C 1
ATOM 1377 O O . ALA A 1 172 ? -10.750 -17.513 1.800 1.00 97.31 172 ALA A O 1
ATOM 1378 N N . LEU A 1 173 ? -10.501 -18.829 3.614 1.00 97.12 173 LEU A N 1
ATOM 1379 C CA . LEU A 1 173 ? -11.000 -20.053 2.982 1.00 97.12 173 LEU A CA 1
ATOM 1380 C C . LEU A 1 173 ? -12.430 -19.869 2.475 1.00 97.12 173 LEU A C 1
ATOM 1382 O O . LEU A 1 173 ? -12.711 -20.184 1.321 1.00 97.12 173 LEU A O 1
ATOM 1386 N N . GLU A 1 174 ? -13.318 -19.328 3.305 1.00 97.44 174 GLU A N 1
ATOM 1387 C CA . GLU A 1 174 ? -14.718 -19.112 2.942 1.00 97.44 174 GLU A CA 1
ATOM 1388 C C . GLU A 1 174 ? -14.860 -18.201 1.710 1.00 97.44 174 GLU A C 1
ATOM 1390 O O . GLU A 1 174 ? -15.525 -18.564 0.736 1.00 97.44 174 GLU A O 1
ATOM 1395 N N . VAL A 1 175 ? -14.173 -17.053 1.713 1.00 97.19 175 VAL A N 1
ATOM 1396 C CA . VAL A 1 175 ? -14.184 -16.106 0.585 1.00 97.19 175 VAL A CA 1
ATOM 1397 C C . VAL A 1 175 ? -13.571 -16.738 -0.667 1.00 97.19 175 VAL A C 1
ATOM 1399 O O . VAL A 1 175 ? -14.087 -16.561 -1.775 1.00 97.19 175 VAL A O 1
ATOM 1402 N N . PHE A 1 176 ? -12.496 -17.518 -0.521 1.00 97.44 176 PHE A N 1
ATOM 1403 C CA . PHE A 1 176 ? -11.882 -18.221 -1.645 1.00 97.44 176 PHE A CA 1
ATOM 1404 C C . PHE A 1 176 ? -12.837 -19.245 -2.265 1.00 97.44 176 PHE A C 1
ATOM 1406 O O . PHE A 1 176 ? -12.993 -19.267 -3.485 1.00 97.44 176 PHE A O 1
ATOM 1413 N N . TYR A 1 177 ? -13.540 -20.045 -1.458 1.00 97.00 177 TYR A N 1
ATOM 1414 C CA . TYR A 1 177 ? -14.503 -21.021 -1.974 1.00 97.00 177 TYR A CA 1
ATOM 1415 C C . TYR A 1 177 ? -15.615 -20.369 -2.801 1.00 97.00 177 TYR A C 1
ATOM 1417 O O . TYR A 1 177 ? -16.013 -20.929 -3.824 1.00 97.00 177 TYR A O 1
ATOM 1425 N N . GLN A 1 178 ? -16.063 -19.176 -2.402 1.00 96.00 178 GLN A N 1
ATOM 1426 C CA . GLN A 1 178 ? -17.103 -18.413 -3.097 1.00 96.00 178 GLN A CA 1
ATOM 1427 C C . GLN A 1 178 ? -16.605 -17.765 -4.399 1.00 96.00 178 GLN A C 1
ATOM 1429 O O . GLN A 1 178 ? -17.362 -17.631 -5.360 1.00 96.00 178 GLN A O 1
ATOM 1434 N N . THR A 1 179 ? -15.331 -17.371 -4.464 1.00 96.00 179 THR A N 1
ATOM 1435 C CA . THR A 1 179 ? -14.792 -16.559 -5.572 1.00 96.00 179 THR A CA 1
ATOM 1436 C C . THR A 1 179 ? -13.923 -17.340 -6.558 1.00 96.00 179 THR A C 1
ATOM 1438 O O . THR A 1 179 ? -13.788 -16.923 -7.712 1.00 96.00 179 THR A O 1
ATOM 1441 N N . GLN A 1 180 ? -13.379 -18.499 -6.167 1.00 95.69 180 GLN A N 1
ATOM 1442 C CA . GLN A 1 180 ? -12.373 -19.247 -6.933 1.00 95.69 180 GLN A CA 1
ATOM 1443 C C . GLN A 1 180 ? -12.769 -19.524 -8.383 1.00 95.69 180 GLN A C 1
ATOM 1445 O O . GLN A 1 180 ? -11.913 -19.445 -9.261 1.00 95.69 180 GLN A O 1
ATOM 1450 N N . GLY A 1 181 ? -14.049 -19.799 -8.658 1.00 94.94 181 GLY A N 1
ATOM 1451 C CA . GLY A 1 181 ? -14.539 -20.106 -10.005 1.00 94.94 181 GLY A CA 1
ATOM 1452 C C . GLY A 1 181 ? -14.344 -18.958 -10.995 1.00 94.94 181 GLY A C 1
ATOM 1453 O O . GLY A 1 181 ? -14.137 -19.204 -12.181 1.00 94.94 181 GLY A O 1
ATOM 1454 N N . ARG A 1 182 ? -14.334 -17.715 -10.499 1.00 94.25 182 ARG A N 1
ATOM 1455 C CA . ARG A 1 182 ? -14.126 -16.507 -11.303 1.00 94.25 182 ARG A CA 1
ATOM 1456 C C . ARG A 1 182 ? -12.642 -16.215 -11.510 1.00 94.25 182 ARG A C 1
ATOM 1458 O O . ARG A 1 182 ? -12.284 -15.681 -12.548 1.00 94.25 182 ARG A O 1
ATOM 1465 N N . LEU A 1 183 ? -11.773 -16.578 -10.565 1.00 95.50 183 LEU A N 1
ATOM 1466 C CA . LEU A 1 183 ? -10.344 -16.245 -10.602 1.00 95.50 183 LEU A CA 1
ATOM 1467 C C . LEU A 1 183 ? -9.609 -16.896 -11.781 1.00 95.50 183 LEU A C 1
ATOM 1469 O O . LEU A 1 183 ? -9.836 -18.069 -12.099 1.00 95.50 183 LEU A O 1
ATOM 1473 N N . HIS A 1 184 ? -8.653 -16.157 -12.354 1.00 94.94 184 HIS A N 1
ATOM 1474 C CA . HIS A 1 184 ? -7.722 -16.676 -13.357 1.00 94.94 184 HIS A CA 1
ATOM 1475 C C . HIS A 1 184 ? -6.943 -17.891 -12.804 1.00 94.94 184 HIS A C 1
ATOM 1477 O O . HIS A 1 184 ? -6.518 -17.841 -11.644 1.00 94.94 184 HIS A O 1
ATOM 1483 N N . PRO A 1 185 ? -6.686 -18.957 -13.592 1.00 96.56 185 PRO A N 1
ATOM 1484 C CA . PRO A 1 185 ? -6.063 -20.191 -13.096 1.00 96.56 185 PRO A CA 1
ATOM 1485 C C . PRO A 1 185 ? -4.742 -19.995 -12.340 1.00 96.56 185 PRO A C 1
ATOM 1487 O O . PRO A 1 185 ? -4.525 -20.634 -11.313 1.00 96.56 185 PRO A O 1
ATOM 1490 N N . ASN A 1 186 ? -3.877 -19.083 -12.800 1.00 95.94 186 ASN A N 1
ATOM 1491 C CA . ASN A 1 186 ? -2.602 -18.807 -12.121 1.00 95.94 186 ASN A CA 1
ATOM 1492 C C . ASN A 1 186 ? -2.803 -18.142 -10.758 1.00 95.94 186 ASN A C 1
ATOM 1494 O O . ASN A 1 186 ? -2.145 -18.516 -9.792 1.00 95.94 186 ASN A O 1
ATOM 1498 N N . LEU A 1 187 ? -3.739 -17.193 -10.672 1.00 96.19 187 LEU A N 1
ATOM 1499 C CA . LEU A 1 187 ? -4.055 -16.528 -9.415 1.00 96.19 187 LEU A CA 1
ATOM 1500 C C . LEU A 1 187 ? -4.714 -17.502 -8.435 1.00 96.19 187 LEU A C 1
ATOM 1502 O O . LEU A 1 187 ? -4.330 -17.567 -7.273 1.00 96.19 187 LEU A O 1
ATOM 1506 N N . ARG A 1 188 ? -5.656 -18.316 -8.923 1.00 97.31 188 ARG A N 1
ATOM 1507 C CA . ARG A 1 188 ? -6.303 -19.370 -8.137 1.00 97.31 188 ARG A CA 1
ATOM 1508 C C . ARG A 1 188 ? -5.274 -20.321 -7.530 1.00 97.31 188 ARG A C 1
ATOM 1510 O O . ARG A 1 188 ? -5.342 -20.585 -6.338 1.00 97.31 188 ARG A O 1
ATOM 1517 N N . ARG A 1 189 ? -4.307 -20.787 -8.330 1.00 97.06 189 ARG A N 1
ATOM 1518 C CA . ARG A 1 189 ? -3.230 -21.671 -7.864 1.00 97.06 189 ARG A CA 1
ATOM 1519 C C . ARG A 1 189 ? -2.354 -20.998 -6.806 1.00 97.06 189 ARG A C 1
ATOM 1521 O O . ARG A 1 189 ? -2.055 -21.627 -5.799 1.00 97.06 189 ARG A O 1
ATOM 1528 N N . ALA A 1 190 ? -1.988 -19.732 -7.005 1.00 96.81 190 ALA A N 1
ATOM 1529 C CA . ALA A 1 190 ? -1.201 -18.982 -6.028 1.00 96.81 190 ALA A CA 1
ATOM 1530 C C . ALA A 1 190 ? -1.944 -18.827 -4.686 1.00 96.81 190 ALA A C 1
ATOM 1532 O O . ALA A 1 190 ? -1.374 -19.090 -3.633 1.00 96.81 190 ALA A O 1
ATOM 1533 N N . ILE A 1 191 ? -3.241 -18.499 -4.712 1.00 97.00 191 ILE A N 1
ATOM 1534 C CA . ILE A 1 191 ? -4.052 -18.399 -3.487 1.00 97.00 191 ILE A CA 1
ATOM 1535 C C . ILE A 1 191 ? -4.225 -19.770 -2.818 1.00 97.00 191 ILE A C 1
ATOM 1537 O O . ILE A 1 191 ? -4.115 -19.873 -1.600 1.00 97.00 191 ILE A O 1
ATOM 1541 N N . GLN A 1 192 ? -4.422 -20.846 -3.588 1.00 96.56 192 GLN A N 1
ATOM 1542 C CA . GLN A 1 192 ? -4.451 -22.212 -3.044 1.00 96.56 192 GLN A CA 1
ATOM 1543 C C . GLN A 1 192 ? -3.149 -22.567 -2.319 1.00 96.56 192 GLN A C 1
ATOM 1545 O O . GLN A 1 192 ? -3.197 -23.170 -1.248 1.00 96.56 192 GLN A O 1
ATOM 1550 N N . GLN A 1 193 ? -1.999 -22.168 -2.870 1.00 96.12 193 GLN A N 1
ATOM 1551 C CA . GLN A 1 193 ? -0.702 -22.366 -2.225 1.00 96.12 193 GLN A CA 1
ATOM 1552 C C . GLN A 1 193 ? -0.620 -21.610 -0.894 1.00 96.12 193 GLN A C 1
ATOM 1554 O O . GLN A 1 193 ? -0.313 -22.238 0.117 1.00 96.12 193 GLN A O 1
ATOM 1559 N N . ILE A 1 194 ? -0.992 -20.325 -0.862 1.00 96.06 194 ILE A N 1
ATOM 1560 C CA . ILE A 1 194 ? -1.031 -19.515 0.372 1.00 96.06 194 ILE A CA 1
ATOM 1561 C C . ILE A 1 194 ? -1.917 -20.183 1.437 1.00 96.06 194 ILE A C 1
ATOM 1563 O O . ILE A 1 194 ? -1.490 -20.405 2.572 1.00 96.06 194 ILE A O 1
ATOM 1567 N N . LEU A 1 195 ? -3.129 -20.599 1.054 1.00 95.31 195 LEU A N 1
ATOM 1568 C CA . LEU A 1 195 ? -4.078 -21.260 1.954 1.00 95.31 195 LEU A CA 1
ATOM 1569 C C . LEU A 1 195 ? -3.540 -22.599 2.487 1.00 95.31 195 LEU A C 1
ATOM 1571 O O . LEU A 1 195 ? -3.781 -22.931 3.648 1.00 95.31 195 LEU A O 1
ATOM 1575 N N . SER A 1 196 ? -2.797 -23.356 1.674 1.00 92.19 196 SER A N 1
ATOM 1576 C CA . SER A 1 196 ? -2.190 -24.631 2.081 1.00 92.19 196 SER A CA 1
ATOM 1577 C C . SER A 1 196 ? -0.977 -24.468 3.005 1.00 92.19 196 SER A C 1
ATOM 1579 O O . SER A 1 196 ? -0.799 -25.275 3.910 1.00 92.19 196 SER A O 1
ATOM 1581 N N . GLN A 1 197 ? -0.173 -23.416 2.831 1.00 84.56 197 GLN A N 1
ATOM 1582 C CA . GLN A 1 197 ? 1.054 -23.201 3.608 1.00 84.56 197 GLN A CA 1
ATOM 1583 C C . GLN A 1 197 ? 0.764 -22.712 5.028 1.00 84.56 197 GLN A C 1
ATOM 1585 O O . GLN A 1 197 ? 1.353 -23.216 5.981 1.00 84.56 197 GLN A O 1
ATOM 1590 N N . GLY A 1 198 ? -0.236 -21.844 5.214 1.00 62.12 198 GLY A N 1
ATOM 1591 C CA . GLY A 1 198 ? -0.651 -21.415 6.556 1.00 62.12 198 GLY A CA 1
ATOM 1592 C C . GLY A 1 198 ? -1.299 -22.524 7.403 1.00 62.12 198 GLY A C 1
ATOM 1593 O O . GLY A 1 198 ? -1.988 -22.228 8.371 1.00 62.12 198 GLY A O 1
ATOM 1594 N N . LEU A 1 199 ? -1.304 -23.791 6.958 1.00 52.12 199 LEU A N 1
ATOM 1595 C CA . LEU A 1 199 ? -1.827 -24.951 7.707 1.00 52.12 199 LEU A CA 1
ATOM 1596 C C . LEU A 1 199 ? -0.696 -25.687 8.454 1.00 52.12 199 LEU A C 1
ATOM 1598 O O . LEU A 1 199 ? -0.991 -26.643 9.161 1.00 52.12 199 LEU A O 1
ATOM 1602 N N . GLY A 1 200 ? 0.568 -25.261 8.300 1.00 42.38 200 GLY A N 1
ATOM 1603 C CA . GLY A 1 200 ? 1.737 -26.068 8.669 1.00 42.38 200 GLY A CA 1
ATOM 1604 C C . GLY A 1 200 ? 2.775 -25.460 9.619 1.00 42.38 200 GLY A C 1
ATOM 1605 O O . GLY A 1 200 ? 3.816 -26.081 9.784 1.00 42.38 200 GLY A O 1
ATOM 1606 N N . SER A 1 201 ? 2.560 -24.301 10.253 1.00 37.34 201 SER A N 1
ATOM 1607 C CA . SER A 1 201 ? 3.601 -23.679 11.102 1.00 37.34 201 SER A CA 1
ATOM 1608 C C . SER A 1 201 ? 3.132 -23.277 12.502 1.00 37.34 201 SER A C 1
ATOM 1610 O O . SER A 1 201 ? 3.431 -22.180 12.968 1.00 37.34 201 SER A O 1
ATOM 1612 N N . SER A 1 202 ? 2.386 -24.145 13.189 1.00 38.00 202 SER A N 1
ATOM 1613 C CA . SER A 1 202 ? 2.151 -24.029 14.641 1.00 38.00 202 SER A CA 1
ATOM 1614 C C . SER A 1 202 ? 1.724 -25.360 15.257 1.00 38.00 202 SER A C 1
ATOM 1616 O O . SER A 1 202 ? 0.635 -25.452 15.806 1.00 38.00 202 SER A O 1
ATOM 1618 N N . THR A 1 203 ? 2.546 -26.409 15.153 1.00 30.62 203 THR A N 1
ATOM 1619 C CA . THR A 1 203 ? 2.637 -27.478 16.173 1.00 30.62 203 THR A CA 1
ATOM 1620 C C . THR A 1 203 ? 3.866 -28.347 15.881 1.00 30.62 203 THR A C 1
ATOM 1622 O O . THR A 1 203 ? 3.779 -29.322 15.141 1.00 30.62 203 THR A O 1
ATOM 1625 N N . GLU A 1 204 ? 5.025 -28.018 16.450 1.00 27.67 204 GLU A N 1
ATOM 1626 C CA . GLU A 1 204 ? 5.953 -29.089 16.826 1.00 27.67 204 GLU A CA 1
ATOM 1627 C C . GLU A 1 204 ? 5.448 -29.644 18.165 1.00 27.67 204 GLU A C 1
ATOM 1629 O O . GLU A 1 204 ? 5.305 -28.871 19.117 1.00 27.67 204 GLU A O 1
ATOM 1634 N N . PRO A 1 205 ? 5.114 -30.940 18.279 1.00 31.27 205 PRO A N 1
ATOM 1635 C CA . PRO A 1 205 ? 4.923 -31.538 19.585 1.00 31.27 205 PRO A CA 1
ATOM 1636 C C . PRO A 1 205 ? 6.294 -31.637 20.251 1.00 31.27 205 PRO A C 1
ATOM 1638 O O . PRO A 1 205 ? 7.181 -32.348 19.780 1.00 31.27 205 PRO A O 1
ATOM 1641 N N . ALA A 1 206 ? 6.451 -30.899 21.349 1.00 30.22 206 ALA A N 1
ATOM 1642 C CA . ALA A 1 206 ? 7.557 -31.052 22.275 1.00 30.22 206 ALA A CA 1
ATOM 1643 C C . ALA A 1 206 ? 7.700 -32.535 22.648 1.00 30.22 206 ALA A C 1
ATOM 1645 O O . ALA A 1 206 ? 6.811 -33.130 23.256 1.00 30.22 206 ALA A O 1
ATOM 1646 N N . SER A 1 207 ? 8.816 -33.140 22.254 1.00 31.47 207 SER A N 1
ATOM 1647 C CA . SER A 1 207 ? 9.228 -34.449 22.737 1.00 31.47 207 SER A CA 1
ATOM 1648 C C . SER A 1 207 ? 9.624 -34.325 24.209 1.00 31.47 207 SER A C 1
ATOM 1650 O O . SER A 1 207 ? 10.622 -33.679 24.532 1.00 31.47 207 SER A O 1
ATOM 1652 N N . GLU A 1 208 ? 8.823 -34.918 25.093 1.00 30.30 208 GLU A N 1
ATOM 1653 C CA . GLU A 1 208 ? 9.130 -35.055 26.519 1.00 30.30 208 GLU A CA 1
ATOM 1654 C C . GLU A 1 208 ? 10.386 -35.920 26.765 1.00 30.30 208 GLU A C 1
ATOM 1656 O O . GLU A 1 208 ? 10.708 -36.805 25.964 1.00 30.30 208 GLU A O 1
ATOM 1661 N N . PRO A 1 209 ? 11.107 -35.692 27.881 1.00 31.42 209 PRO A N 1
ATOM 1662 C CA . PRO A 1 209 ? 12.367 -36.357 28.175 1.00 31.42 209 PRO A CA 1
ATOM 1663 C C . PRO A 1 209 ? 12.129 -37.730 28.815 1.00 31.42 209 PRO A C 1
ATOM 1665 O O . PRO A 1 209 ? 11.500 -37.848 29.865 1.00 31.42 209 PRO A O 1
ATOM 1668 N N . SER A 1 210 ? 12.692 -38.783 28.224 1.00 30.55 210 SER A N 1
ATOM 1669 C CA . SER A 1 210 ? 12.769 -40.094 28.876 1.00 30.55 210 SER A CA 1
ATOM 1670 C C . SER A 1 210 ? 14.000 -40.149 29.779 1.00 30.55 210 SER A C 1
ATOM 1672 O O . SER A 1 210 ? 15.135 -40.079 29.312 1.00 30.55 210 SER A O 1
ATOM 1674 N N . THR A 1 211 ? 13.755 -40.266 31.082 1.00 28.02 211 THR A N 1
ATOM 1675 C CA . THR A 1 211 ? 14.754 -40.585 32.106 1.00 28.02 211 THR A CA 1
ATOM 1676 C C . THR A 1 211 ? 14.639 -42.075 32.407 1.00 28.02 211 THR A C 1
ATOM 1678 O O . THR A 1 211 ? 13.573 -42.478 32.848 1.00 28.02 211 THR A O 1
ATOM 1681 N N . GLU A 1 212 ? 15.700 -42.871 32.240 1.00 28.39 212 GLU A N 1
ATOM 1682 C CA . GLU A 1 212 ? 15.946 -44.063 33.071 1.00 28.39 212 GLU A CA 1
ATOM 1683 C C . GLU A 1 212 ? 17.445 -44.411 33.142 1.00 28.39 212 GLU A C 1
ATOM 1685 O O . GLU A 1 212 ? 18.211 -44.248 32.194 1.00 28.39 212 GLU A O 1
ATOM 1690 N N . LEU A 1 213 ? 17.835 -44.843 34.343 1.00 31.28 213 LEU A N 1
ATOM 1691 C CA . LEU A 1 213 ? 19.175 -45.117 34.857 1.00 31.28 213 LEU A CA 1
ATOM 1692 C C . LEU A 1 213 ? 19.759 -46.471 34.395 1.00 31.28 213 LEU A C 1
ATOM 1694 O O . LEU A 1 213 ? 19.118 -47.503 34.552 1.00 31.28 213 LEU A O 1
ATOM 1698 N N . GLY A 1 214 ? 21.066 -46.466 34.098 1.00 27.30 214 GLY A N 1
ATOM 1699 C CA . GLY A 1 214 ? 22.066 -47.294 34.798 1.00 27.30 214 GLY A CA 1
ATOM 1700 C C . GLY A 1 214 ? 22.442 -48.679 34.243 1.00 27.30 214 GLY A C 1
ATOM 1701 O O . GLY A 1 214 ? 21.663 -49.620 34.336 1.00 27.30 214 GLY A O 1
ATOM 1702 N N . LYS A 1 215 ? 23.723 -48.859 33.869 1.00 27.66 215 LYS A N 1
ATOM 1703 C CA . LYS A 1 215 ? 24.719 -49.706 34.577 1.00 27.66 215 LYS A CA 1
ATOM 1704 C C . LYS A 1 215 ? 26.103 -49.684 33.897 1.00 27.66 215 LYS A C 1
ATOM 1706 O O . LYS A 1 215 ? 26.240 -49.199 32.785 1.00 27.66 215 LYS A O 1
ATOM 1711 N N . ALA A 1 216 ? 27.101 -50.127 34.661 1.00 28.39 216 ALA A N 1
ATOM 1712 C CA . ALA A 1 216 ? 28.532 -49.830 34.596 1.00 28.39 216 ALA A CA 1
ATOM 1713 C C . ALA A 1 216 ? 29.408 -50.849 33.822 1.00 28.39 216 ALA A C 1
ATOM 1715 O O . ALA A 1 216 ? 28.918 -51.914 33.459 1.00 28.39 216 ALA A O 1
ATOM 1716 N N . GLU A 1 217 ? 30.711 -50.498 33.754 1.00 28.38 217 GLU A N 1
ATOM 1717 C CA . GLU A 1 217 ? 31.934 -51.317 33.523 1.00 28.38 217 GLU A CA 1
ATOM 1718 C C . GLU A 1 217 ? 32.267 -51.715 32.068 1.00 28.38 217 GLU A C 1
ATOM 1720 O O . GLU A 1 217 ? 31.366 -52.019 31.301 1.00 28.38 217 GLU A O 1
ATOM 1725 N N . ALA A 1 218 ? 33.515 -51.819 31.585 1.00 29.95 218 ALA A N 1
ATOM 1726 C CA . ALA A 1 218 ? 34.884 -51.379 31.927 1.00 29.95 218 ALA A CA 1
ATOM 1727 C C . ALA A 1 218 ? 35.812 -51.886 30.777 1.00 29.95 218 ALA A C 1
ATOM 1729 O O . ALA A 1 218 ? 35.498 -52.935 30.220 1.00 29.95 218 ALA A O 1
ATOM 1730 N N . ASP A 1 219 ? 36.937 -51.195 30.502 1.00 28.95 219 ASP A N 1
ATOM 1731 C CA . ASP A 1 219 ? 38.175 -51.658 29.804 1.00 28.95 219 ASP A CA 1
ATOM 1732 C C . ASP A 1 219 ? 38.070 -52.140 28.319 1.00 28.95 219 ASP A C 1
ATOM 1734 O O . ASP A 1 219 ? 37.047 -52.657 27.900 1.00 28.95 219 ASP A O 1
ATOM 1738 N N . THR A 1 220 ? 39.028 -52.010 27.383 1.00 29.23 220 THR A N 1
ATOM 1739 C CA . THR A 1 220 ? 40.487 -51.770 27.379 1.00 29.23 220 THR A CA 1
ATOM 1740 C C . THR A 1 220 ? 40.957 -51.374 25.953 1.00 29.23 220 THR A C 1
ATOM 1742 O O . THR A 1 220 ? 40.473 -51.912 24.965 1.00 29.23 220 THR A O 1
ATOM 1745 N N . ASP A 1 221 ? 41.926 -50.457 25.898 1.00 29.38 221 ASP A N 1
ATOM 1746 C CA . ASP A 1 221 ? 43.173 -50.397 25.098 1.00 29.38 221 ASP A CA 1
ATOM 1747 C C . ASP A 1 221 ? 43.307 -50.565 23.551 1.00 29.38 221 ASP A C 1
ATOM 1749 O O . ASP A 1 221 ? 42.867 -51.526 22.923 1.00 29.38 221 ASP A O 1
ATOM 1753 N N . SER A 1 222 ? 44.194 -49.693 23.041 1.00 30.06 222 SER A N 1
ATOM 1754 C CA . SER A 1 222 ? 45.202 -49.843 21.966 1.00 30.06 222 SER A CA 1
ATOM 1755 C C . SER A 1 222 ? 44.943 -49.468 20.483 1.00 30.06 222 SER A C 1
ATOM 1757 O O . SER A 1 222 ? 44.117 -50.030 19.773 1.00 30.06 222 SER A O 1
ATOM 1759 N N . ASP A 1 223 ? 45.823 -48.547 20.054 1.00 28.09 223 ASP A N 1
ATOM 1760 C CA . ASP A 1 223 ? 46.591 -48.451 18.798 1.00 28.09 223 ASP A CA 1
ATOM 1761 C C . ASP A 1 223 ? 46.014 -47.899 17.471 1.00 28.09 223 ASP A C 1
ATOM 1763 O O . ASP A 1 223 ? 45.440 -48.591 16.641 1.00 28.09 223 ASP A O 1
ATOM 1767 N N . ALA A 1 224 ? 46.334 -46.612 17.261 1.00 28.61 224 ALA A N 1
ATOM 1768 C CA . ALA A 1 224 ? 47.360 -46.084 16.339 1.00 28.61 224 ALA A CA 1
ATOM 1769 C C . ALA A 1 224 ? 47.253 -46.206 14.796 1.00 28.61 224 ALA A C 1
ATOM 1771 O O . ALA A 1 224 ? 46.982 -47.251 14.220 1.00 28.61 224 ALA A O 1
ATOM 1772 N N . GLN A 1 225 ? 47.751 -45.112 14.184 1.00 29.94 225 GLN A N 1
ATOM 1773 C CA . GLN A 1 225 ? 48.132 -44.837 12.781 1.00 29.94 225 GLN A CA 1
ATOM 1774 C C . GLN A 1 225 ? 47.020 -44.285 11.874 1.00 29.94 225 GLN A C 1
ATOM 1776 O O . GLN A 1 225 ? 45.899 -44.761 11.903 1.00 29.94 225 GLN A O 1
ATOM 1781 N N . ALA A 1 226 ? 47.233 -43.339 10.957 1.00 29.06 226 ALA A N 1
ATOM 1782 C CA . ALA A 1 226 ? 48.213 -42.279 10.710 1.00 29.06 226 ALA A CA 1
ATOM 1783 C C . ALA A 1 226 ? 47.671 -41.500 9.482 1.00 29.06 226 ALA A C 1
ATOM 1785 O O . ALA A 1 226 ? 47.075 -42.110 8.604 1.00 29.06 226 ALA A O 1
ATOM 1786 N N . LEU A 1 227 ? 47.898 -40.180 9.434 1.00 28.09 227 LEU A N 1
ATOM 1787 C CA . LEU A 1 227 ? 48.118 -39.329 8.243 1.00 28.09 227 LEU A CA 1
ATOM 1788 C C . LEU A 1 227 ? 47.368 -39.631 6.919 1.00 28.09 227 LEU A C 1
ATOM 1790 O O . LEU A 1 227 ? 47.686 -40.604 6.246 1.00 28.09 227 LEU A O 1
ATOM 1794 N N . LEU A 1 228 ? 46.578 -38.666 6.418 1.00 29.95 228 LEU A N 1
ATOM 1795 C CA . LEU A 1 228 ? 46.902 -37.883 5.203 1.00 29.95 228 LEU A CA 1
ATOM 1796 C C . LEU A 1 228 ? 45.784 -36.901 4.802 1.00 29.95 228 LEU A C 1
ATOM 1798 O O . LEU A 1 228 ? 44.596 -37.174 4.928 1.00 29.95 228 LEU A O 1
ATOM 1802 N N . LEU A 1 229 ? 46.241 -35.745 4.322 1.00 30.98 229 LEU A N 1
ATOM 1803 C CA . LEU A 1 229 ? 45.508 -34.617 3.747 1.00 30.98 229 LEU A CA 1
ATOM 1804 C C . LEU A 1 229 ? 44.854 -34.970 2.395 1.00 30.98 229 LEU A C 1
ATOM 1806 O O . LEU A 1 229 ? 45.425 -35.740 1.627 1.00 30.98 229 LEU A O 1
ATOM 1810 N N . GLY A 1 230 ? 43.729 -34.321 2.078 1.00 29.14 230 GLY A N 1
ATOM 1811 C CA . GLY A 1 230 ? 43.084 -34.316 0.754 1.00 29.14 230 GLY A CA 1
ATOM 1812 C C . GLY A 1 230 ? 41.613 -33.891 0.884 1.00 29.14 230 GLY A C 1
ATOM 1813 O O . GLY A 1 230 ? 40.812 -34.681 1.360 1.00 29.14 230 GLY A O 1
ATOM 1814 N N . ASP A 1 231 ? 41.264 -32.607 0.840 1.00 29.34 231 ASP A N 1
ATOM 1815 C CA . ASP A 1 231 ? 41.075 -31.708 -0.315 1.00 29.34 231 ASP A CA 1
ATOM 1816 C C . ASP A 1 231 ? 39.628 -31.710 -0.867 1.00 29.34 231 ASP A C 1
ATOM 1818 O O . ASP A 1 231 ? 39.013 -32.754 -1.054 1.00 29.34 231 ASP A O 1
ATOM 1822 N N . GLU A 1 232 ? 39.130 -30.484 -1.042 1.00 30.08 232 GLU A N 1
ATOM 1823 C CA . GLU A 1 232 ? 37.899 -29.974 -1.675 1.00 30.08 232 GLU A CA 1
ATOM 1824 C C . GLU A 1 232 ? 36.492 -30.555 -1.390 1.00 30.08 232 GLU A C 1
ATOM 1826 O O . GLU A 1 232 ? 36.126 -31.681 -1.719 1.00 30.08 232 GLU A O 1
ATOM 1831 N N . ALA A 1 233 ? 35.620 -29.658 -0.908 1.00 35.62 233 ALA A N 1
ATOM 1832 C CA . ALA A 1 233 ? 34.164 -29.790 -0.908 1.00 35.62 233 ALA A CA 1
ATOM 1833 C C . ALA A 1 233 ? 33.564 -29.386 -2.276 1.00 35.62 233 ALA A C 1
ATOM 1835 O O . ALA A 1 233 ? 34.009 -28.397 -2.862 1.00 35.62 233 ALA A O 1
ATOM 1836 N N . PRO A 1 234 ? 32.507 -30.055 -2.779 1.00 36.28 234 PRO A N 1
ATOM 1837 C CA . PRO A 1 234 ? 31.887 -29.674 -4.039 1.00 36.28 234 PRO A CA 1
ATOM 1838 C C . PRO A 1 234 ? 30.926 -28.492 -3.840 1.00 36.28 234 PRO A C 1
ATOM 1840 O O . PRO A 1 234 ? 29.928 -28.578 -3.123 1.00 36.28 234 PRO A O 1
ATOM 1843 N N . SER A 1 235 ? 31.226 -27.386 -4.522 1.00 32.84 235 SER A N 1
ATOM 1844 C CA . SER A 1 235 ? 30.322 -26.251 -4.725 1.00 32.84 235 SER A CA 1
ATOM 1845 C C . SER A 1 235 ? 29.040 -26.717 -5.425 1.00 32.84 235 SER A C 1
ATOM 1847 O O . SER A 1 235 ? 29.070 -27.238 -6.543 1.00 32.84 235 SER A O 1
ATOM 1849 N N . SER A 1 236 ? 27.900 -26.552 -4.755 1.00 37.56 236 SER A N 1
ATOM 1850 C CA . SER A 1 236 ? 26.579 -26.837 -5.309 1.00 37.56 236 SER A CA 1
ATOM 1851 C C . SER A 1 236 ? 26.144 -25.686 -6.220 1.00 37.56 236 SER A C 1
ATOM 1853 O O . SER A 1 236 ? 25.807 -24.589 -5.780 1.00 37.56 236 SER A O 1
ATOM 1855 N N . ALA A 1 237 ? 26.157 -25.943 -7.526 1.00 33.31 237 ALA A N 1
ATOM 1856 C CA . ALA A 1 237 ? 25.624 -25.039 -8.535 1.00 33.31 237 ALA A CA 1
ATOM 1857 C C . ALA A 1 237 ? 24.092 -24.929 -8.400 1.00 33.31 237 ALA A C 1
ATOM 1859 O O . ALA A 1 237 ? 23.362 -25.883 -8.673 1.00 33.31 237 ALA A O 1
ATOM 1860 N N . ILE A 1 238 ? 23.594 -23.758 -7.996 1.00 41.28 238 ILE A N 1
ATOM 1861 C CA . ILE A 1 238 ? 22.160 -23.448 -7.976 1.00 41.28 238 ILE A CA 1
ATOM 1862 C C . ILE A 1 238 ? 21.727 -23.053 -9.394 1.00 41.28 238 ILE A C 1
ATOM 1864 O O . ILE A 1 238 ? 22.130 -22.025 -9.936 1.00 41.28 238 ILE A O 1
ATOM 1868 N N . SER A 1 239 ? 20.897 -23.901 -10.002 1.00 32.06 239 SER A N 1
ATOM 1869 C CA . SER A 1 239 ? 20.279 -23.686 -11.311 1.00 32.06 239 SER A CA 1
ATOM 1870 C C . SER A 1 239 ? 19.158 -22.643 -11.218 1.00 32.06 239 SER A C 1
ATOM 1872 O O . SER A 1 239 ? 18.051 -22.951 -10.784 1.00 32.06 239 SER A O 1
ATOM 1874 N N . LEU A 1 240 ? 19.422 -21.422 -11.689 1.00 36.38 240 LEU A N 1
ATOM 1875 C CA . LEU A 1 240 ? 18.416 -20.383 -11.938 1.00 36.38 240 LEU A CA 1
ATOM 1876 C C . LEU A 1 240 ? 17.566 -20.747 -13.164 1.00 36.38 240 LEU A C 1
ATOM 1878 O O . LEU A 1 240 ? 17.859 -20.360 -14.296 1.00 36.38 240 LEU A O 1
ATOM 1882 N N . ARG A 1 241 ? 16.488 -21.496 -12.940 1.00 43.84 241 ARG A N 1
ATOM 1883 C CA . ARG A 1 241 ? 15.366 -21.597 -13.876 1.00 43.84 241 ARG A CA 1
ATOM 1884 C C . ARG A 1 241 ? 14.087 -21.379 -13.092 1.00 43.84 241 ARG A C 1
ATOM 1886 O O . ARG A 1 241 ? 13.694 -22.256 -12.343 1.00 43.84 241 ARG A O 1
ATOM 1893 N N . ASP A 1 242 ? 13.542 -20.171 -13.215 1.00 41.12 242 ASP A N 1
ATOM 1894 C CA . ASP A 1 242 ? 12.107 -19.880 -13.353 1.00 41.12 242 ASP A CA 1
ATOM 1895 C C . ASP A 1 242 ? 11.840 -18.405 -13.025 1.00 41.12 242 ASP A C 1
ATOM 1897 O O . ASP A 1 242 ? 11.267 -18.046 -12.000 1.00 41.12 242 ASP A O 1
ATOM 1901 N N . VAL A 1 243 ? 12.245 -17.522 -13.941 1.00 40.59 243 VAL A N 1
ATOM 1902 C CA . VAL A 1 243 ? 11.713 -16.156 -14.003 1.00 40.59 243 VAL A CA 1
ATOM 1903 C C . VAL A 1 243 ? 10.894 -16.064 -15.282 1.00 40.59 243 VAL A C 1
ATOM 1905 O O . VAL A 1 243 ? 11.401 -15.727 -16.347 1.00 40.59 243 VAL A O 1
ATOM 1908 N N . ASN A 1 244 ? 9.622 -16.449 -15.188 1.00 39.97 244 ASN A N 1
ATOM 1909 C CA . ASN A 1 244 ? 8.669 -16.295 -16.279 1.00 39.97 244 ASN A CA 1
ATOM 1910 C C . ASN A 1 244 ? 7.957 -14.943 -16.119 1.00 39.97 244 ASN A C 1
ATOM 1912 O O . ASN A 1 244 ? 7.055 -14.798 -15.293 1.00 39.97 244 ASN A O 1
ATOM 1916 N N . VAL A 1 245 ? 8.405 -13.945 -16.881 1.00 43.88 245 VAL A N 1
ATOM 1917 C CA . VAL A 1 245 ? 7.725 -12.653 -17.028 1.00 43.88 245 VAL A CA 1
ATOM 1918 C C . VAL A 1 245 ? 6.739 -12.808 -18.180 1.00 43.88 245 VAL A C 1
ATOM 1920 O O . VAL A 1 245 ? 7.141 -13.065 -19.310 1.00 43.88 245 VAL A O 1
ATOM 1923 N N . SER A 1 246 ? 5.444 -12.681 -17.911 1.00 45.19 246 SER A N 1
ATOM 1924 C CA . SER A 1 246 ? 4.441 -12.540 -18.968 1.00 45.19 246 SER A CA 1
ATOM 1925 C C . SER A 1 246 ? 3.681 -11.237 -18.767 1.00 45.19 246 SER A C 1
ATOM 1927 O O . SER A 1 246 ? 3.293 -10.915 -17.642 1.00 45.19 246 SER A O 1
ATOM 1929 N N . ALA A 1 247 ? 3.596 -10.518 -19.887 1.00 36.88 247 ALA A N 1
ATOM 1930 C CA . ALA A 1 247 ? 3.031 -9.193 -20.110 1.00 36.88 247 ALA A CA 1
ATOM 1931 C C . ALA A 1 247 ? 1.530 -9.080 -19.811 1.00 36.88 247 ALA A C 1
ATOM 1933 O O . ALA A 1 247 ? 0.837 -10.124 -19.827 1.00 36.88 247 ALA A O 1
#

Radius of gyration: 28.22 Å; chains: 1; bounding box: 65×72×67 Å

InterPro domains:
  IPR015211 Peptidase M1, leukotriene A4 hydrolase/aminopeptidase C-terminal [PF09127] (82-195)
  IPR015211 Peptidase M1, leukotriene A4 hydrolase/aminopeptidase C-terminal [SM01263] (50-195)
  IPR016024 Armadillo-type fold [SSF48371] (51-195)
  IPR034015 Aminopeptidase, leukotriene A4 hydrolase-like [PTHR45726] (1-197)
  IPR038502 Peptidase M1, LTA-4 hydrolase/aminopeptidase, C-terminal domain superfamily [G3DSA:1.25.40.320] (49-196)

Secondary structure (DSSP, 8-state):
-HHHHHTTS---HHHHHHHHHHH-GGGGGG-----SSS-SS----GGGHHHHHHHHHHHHHHS-SSHHHHHHHHHT--GGGS-HHHHHHHHHHHHHTPSPPHHHHHHHHHHHHHHHHHS-HHHHHHHHHHHHHTT-GGGHHHHHHHHHH---HHHHHHHHHHHHHSTTHHHHHHHHHHHTTTS-HHHHHHHHHHHHHTTSSS------------------------------PPP------------